Protein AF-A0A1V5VTC6-F1 (afdb_monomer_lite)

Radius of gyration: 18.85 Å; chains: 1; bounding box: 51×36×46 Å

Sequence (220 aa):
MGTCAISGGVAHLGDRDEVRQIFLAHAERHHVPRMLPKSHPIDAFVKVDRYLPGCPPTPRLFMALLEQDPNFKPAKTVCQDCGRRKLKELRPQHLLGFQQGEVDEEICLINQGYLCIGSSTRGGCGAPCTRAGHPCVGCRGPSDTFIEKESSAWFSSIEKVFAAMTDIPPEEVAAGLRSPQMALFLFQFSDYGLGAAGLGTAGLGTAYGEGQPRAKEKVL

pLDDT: mean 81.93, std 18.63, range [24.36, 98.12]

Structure (mmCIF, N/CA/C/O backbone):
data_AF-A0A1V5VTC6-F1
#
_entry.id   AF-A0A1V5VTC6-F1
#
loop_
_atom_site.group_PDB
_atom_site.id
_atom_site.type_symbol
_atom_site.label_atom_id
_atom_site.label_alt_id
_atom_site.label_comp_id
_atom_site.label_asym_id
_atom_site.label_entity_id
_atom_site.label_seq_id
_atom_site.pdbx_PDB_ins_code
_atom_site.Cartn_x
_atom_site.Cartn_y
_atom_site.Cartn_z
_atom_site.occupancy
_atom_site.B_iso_or_equiv
_atom_site.auth_seq_id
_atom_site.auth_comp_id
_atom_site.auth_asym_id
_atom_site.auth_atom_id
_atom_site.pdbx_PDB_model_num
ATOM 1 N N . MET A 1 1 ? 5.171 -4.365 -16.268 1.00 90.06 1 MET A N 1
ATOM 2 C CA . MET A 1 1 ? 4.211 -5.086 -15.401 1.00 90.06 1 MET A CA 1
ATOM 3 C C . MET A 1 1 ? 4.856 -5.314 -14.045 1.00 90.06 1 MET A C 1
ATOM 5 O O . MET A 1 1 ? 6.062 -5.524 -14.003 1.00 90.06 1 MET A O 1
ATOM 9 N N . GLY A 1 2 ? 4.079 -5.272 -12.968 1.00 91.56 2 GLY A N 1
ATOM 10 C CA . GLY A 1 2 ? 4.571 -5.418 -11.606 1.00 91.56 2 GLY A CA 1
ATOM 11 C C . GLY A 1 2 ? 5.141 -4.121 -11.048 1.00 91.56 2 GLY A C 1
ATOM 12 O O . GLY A 1 2 ? 5.521 -3.209 -11.787 1.00 91.56 2 GLY A O 1
ATOM 13 N N . THR A 1 3 ? 5.199 -4.054 -9.723 1.00 88.88 3 THR A N 1
ATOM 14 C CA . THR A 1 3 ? 5.645 -2.865 -8.994 1.00 88.88 3 THR A CA 1
ATOM 15 C C . THR A 1 3 ? 7.083 -2.477 -9.339 1.00 88.88 3 THR A C 1
ATOM 17 O O . THR A 1 3 ? 7.349 -1.296 -9.509 1.00 88.88 3 THR A O 1
ATOM 20 N N . CYS A 1 4 ? 7.981 -3.436 -9.597 1.00 89.50 4 CYS A N 1
ATOM 21 C CA . CYS A 1 4 ? 9.349 -3.130 -10.035 1.00 89.50 4 CYS A CA 1
ATOM 22 C C . CYS A 1 4 ? 9.399 -2.312 -11.333 1.00 89.50 4 CYS A C 1
ATOM 24 O O . CYS A 1 4 ? 10.135 -1.338 -11.418 1.00 89.50 4 CYS A O 1
ATOM 26 N N . ALA A 1 5 ? 8.583 -2.660 -12.332 1.00 89.31 5 ALA A N 1
ATOM 27 C CA . ALA A 1 5 ? 8.540 -1.901 -13.582 1.00 89.31 5 ALA A CA 1
ATOM 28 C C . ALA A 1 5 ? 7.910 -0.513 -13.396 1.00 89.31 5 ALA A C 1
ATOM 30 O O . ALA A 1 5 ? 8.235 0.416 -14.125 1.00 89.31 5 ALA A O 1
ATOM 31 N N . ILE A 1 6 ? 6.981 -0.385 -12.447 1.00 86.25 6 ILE A N 1
ATOM 32 C CA . ILE A 1 6 ? 6.230 0.849 -12.201 1.00 86.25 6 ILE A CA 1
ATOM 33 C C . ILE A 1 6 ? 7.031 1.813 -11.330 1.00 86.25 6 ILE A C 1
ATOM 35 O O . ILE A 1 6 ? 6.883 3.013 -11.470 1.00 86.25 6 ILE A O 1
ATOM 39 N N . SER A 1 7 ? 7.848 1.331 -10.405 1.00 79.19 7 SER A N 1
ATOM 40 C CA . SER A 1 7 ? 8.367 2.187 -9.338 1.00 79.19 7 SER A CA 1
ATOM 41 C C . SER A 1 7 ? 9.760 1.769 -8.854 1.00 79.19 7 SER A C 1
ATOM 43 O O . SER A 1 7 ? 10.142 2.058 -7.727 1.00 79.19 7 SER A O 1
ATOM 45 N N . GLY A 1 8 ? 10.479 0.963 -9.641 1.00 79.69 8 GLY A N 1
ATOM 46 C CA . GLY A 1 8 ? 11.759 0.348 -9.264 1.00 79.69 8 GLY A CA 1
ATOM 47 C C . GLY A 1 8 ? 11.631 -0.823 -8.273 1.00 79.69 8 GLY A C 1
ATOM 48 O O . GLY A 1 8 ? 12.439 -1.752 -8.296 1.00 79.69 8 GLY A O 1
ATOM 49 N N . GLY A 1 9 ? 10.562 -0.858 -7.470 1.00 81.31 9 GLY A N 1
ATOM 50 C CA . GLY A 1 9 ? 10.255 -1.941 -6.534 1.00 81.31 9 GLY A CA 1
ATOM 51 C C . GLY A 1 9 ? 11.315 -2.092 -5.442 1.00 81.31 9 GLY A C 1
ATOM 52 O O . GLY A 1 9 ? 11.992 -1.137 -5.079 1.00 81.31 9 GLY A O 1
ATOM 53 N N . VAL A 1 10 ? 11.504 -3.315 -4.942 1.00 81.38 10 VAL A N 1
ATOM 54 C CA . VAL A 1 10 ? 12.474 -3.593 -3.863 1.00 81.38 10 VAL A CA 1
ATOM 55 C C . VAL A 1 10 ? 13.909 -3.212 -4.254 1.00 81.38 10 VAL A C 1
ATOM 57 O O . VAL A 1 10 ? 14.669 -2.749 -3.407 1.00 81.38 10 VAL A O 1
ATOM 60 N N . ALA A 1 11 ? 14.276 -3.355 -5.533 1.00 79.38 11 ALA A N 1
ATOM 61 C CA . ALA A 1 11 ? 15.615 -3.024 -6.026 1.00 79.38 11 ALA A CA 1
ATOM 62 C C . ALA A 1 11 ? 15.946 -1.527 -5.902 1.00 79.38 11 ALA A C 1
ATOM 64 O O . ALA A 1 11 ? 17.109 -1.181 -5.714 1.00 79.38 11 ALA A O 1
ATOM 65 N N . HIS A 1 12 ? 14.932 -0.657 -5.911 1.00 77.31 12 HIS A N 1
ATOM 66 C CA . HIS A 1 12 ? 15.104 0.785 -5.747 1.00 77.31 12 HIS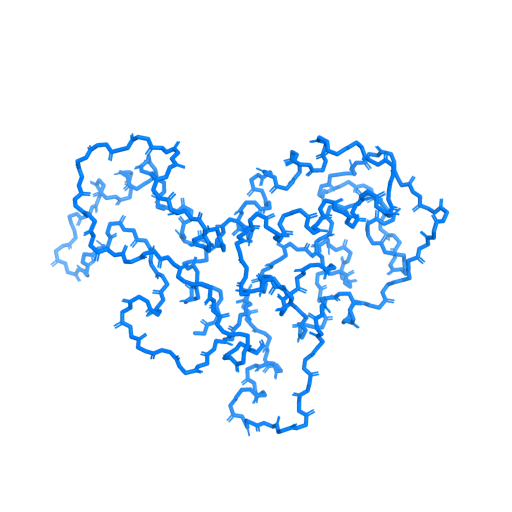 A CA 1
ATOM 67 C C . HIS A 1 12 ? 15.705 1.166 -4.383 1.00 77.31 12 HIS A C 1
ATOM 69 O O . HIS A 1 12 ? 16.348 2.202 -4.259 1.00 77.31 12 HIS A O 1
ATOM 75 N N . LEU A 1 13 ? 15.606 0.306 -3.357 1.00 70.38 13 LEU A N 1
ATOM 76 C CA . LEU A 1 13 ? 16.338 0.523 -2.101 1.00 70.38 13 LEU A CA 1
ATOM 77 C C . LEU A 1 13 ? 17.864 0.556 -2.285 1.00 70.38 13 LEU A C 1
ATOM 79 O O . LEU A 1 13 ? 18.559 1.158 -1.466 1.00 70.38 13 LEU A O 1
ATOM 83 N N . GLY A 1 14 ? 18.379 -0.075 -3.344 1.00 69.00 14 GLY A N 1
ATOM 84 C CA . GLY A 1 14 ? 19.791 -0.044 -3.718 1.00 69.00 14 GLY A CA 1
ATOM 85 C C . GLY A 1 14 ? 20.259 1.300 -4.281 1.00 69.00 14 GLY A C 1
ATOM 86 O O . GLY A 1 14 ? 21.464 1.519 -4.363 1.00 69.00 14 GLY A O 1
ATOM 87 N N . ASP A 1 15 ? 19.342 2.219 -4.603 1.00 71.12 15 ASP A N 1
ATOM 88 C CA . ASP A 1 15 ? 19.678 3.550 -5.125 1.00 71.12 15 ASP A CA 1
ATOM 89 C C . ASP A 1 15 ? 20.211 4.500 -4.040 1.00 71.12 15 ASP A C 1
ATOM 91 O O . ASP A 1 15 ? 20.657 5.609 -4.347 1.00 71.12 15 ASP A O 1
ATOM 95 N N . ARG A 1 16 ? 20.198 4.074 -2.767 1.00 72.12 16 ARG A N 1
ATOM 96 C CA . ARG A 1 16 ? 20.892 4.773 -1.680 1.00 72.12 16 ARG A CA 1
ATOM 97 C C . ARG A 1 16 ? 22.381 4.810 -1.993 1.00 72.12 16 ARG A C 1
ATOM 99 O O . ARG A 1 16 ? 23.002 3.760 -2.152 1.00 72.12 16 ARG A O 1
ATOM 106 N N . ASP A 1 17 ? 22.955 6.010 -2.031 1.00 70.38 17 ASP A N 1
ATOM 107 C CA . ASP A 1 17 ? 24.327 6.214 -2.501 1.00 70.38 17 ASP A CA 1
ATOM 108 C C . ASP A 1 17 ? 25.355 5.327 -1.781 1.00 70.38 17 ASP A C 1
ATOM 110 O O . ASP A 1 17 ? 26.234 4.767 -2.429 1.00 70.38 17 ASP A O 1
ATOM 114 N N . GLU A 1 18 ? 25.200 5.106 -0.476 1.00 67.06 18 GLU A N 1
ATOM 115 C CA . GLU A 1 18 ? 26.074 4.233 0.323 1.00 67.06 18 GLU A CA 1
ATOM 116 C C . GLU A 1 18 ? 26.030 2.758 -0.121 1.00 67.06 18 GLU A C 1
ATOM 118 O O . GLU A 1 18 ? 27.069 2.113 -0.263 1.00 67.06 18 GLU A O 1
ATOM 123 N N . VAL A 1 19 ? 24.835 2.222 -0.395 1.00 66.62 19 VAL A N 1
ATOM 124 C CA . VAL A 1 19 ? 24.639 0.835 -0.864 1.00 66.62 19 VAL A CA 1
ATOM 125 C C . VAL A 1 19 ? 25.132 0.689 -2.303 1.00 66.62 19 VAL A C 1
ATOM 127 O O . VAL A 1 19 ? 25.773 -0.301 -2.667 1.00 66.62 19 VAL A O 1
ATOM 130 N N . ARG A 1 20 ? 24.884 1.717 -3.115 1.00 69.44 20 ARG A N 1
ATOM 131 C CA . ARG A 1 20 ? 25.293 1.789 -4.515 1.00 69.44 20 ARG A CA 1
ATOM 132 C C . ARG A 1 20 ? 26.807 1.710 -4.682 1.00 69.44 20 ARG A C 1
ATOM 134 O O . ARG A 1 20 ? 27.274 0.987 -5.561 1.00 69.44 20 ARG A O 1
ATOM 141 N N . GLN A 1 21 ? 27.577 2.416 -3.850 1.00 68.69 21 GLN A N 1
ATOM 142 C CA . GLN A 1 21 ? 29.043 2.385 -3.925 1.00 68.69 21 GLN A CA 1
ATOM 143 C C . GLN A 1 21 ? 29.600 0.974 -3.696 1.00 68.69 21 GLN A C 1
ATOM 145 O O . GLN A 1 21 ? 30.498 0.553 -4.419 1.00 68.69 21 GLN A O 1
ATOM 150 N N . ILE A 1 22 ? 29.016 0.199 -2.776 1.00 68.81 22 ILE A N 1
ATOM 151 C CA . ILE A 1 22 ? 29.416 -1.196 -2.521 1.00 68.81 22 ILE A CA 1
ATOM 152 C C . ILE A 1 22 ? 29.174 -2.073 -3.759 1.00 68.81 22 ILE A C 1
ATOM 154 O O . ILE A 1 22 ? 30.019 -2.894 -4.130 1.00 68.81 22 ILE A O 1
ATOM 158 N N . PHE A 1 23 ? 28.027 -1.889 -4.417 1.00 64.81 23 PHE A N 1
ATOM 159 C CA . PHE A 1 23 ? 27.639 -2.690 -5.578 1.00 64.81 23 PHE A CA 1
ATOM 160 C C . PHE A 1 23 ? 28.448 -2.324 -6.836 1.00 64.81 23 PHE A C 1
ATOM 162 O O . PHE A 1 23 ? 28.819 -3.200 -7.618 1.00 64.81 23 PHE A O 1
ATOM 169 N N . LEU A 1 24 ? 28.772 -1.037 -7.010 1.00 69.88 24 LEU A N 1
ATOM 170 C CA . LEU A 1 24 ? 29.576 -0.539 -8.129 1.00 69.88 24 LEU A CA 1
ATOM 171 C C . LEU A 1 24 ? 31.086 -0.739 -7.941 1.00 69.88 24 LEU A C 1
ATOM 173 O O . LEU A 1 24 ? 31.795 -0.828 -8.941 1.00 69.88 24 LEU A O 1
ATOM 177 N N . ALA A 1 25 ? 31.579 -0.891 -6.707 1.00 67.94 25 ALA A N 1
ATOM 178 C CA . ALA A 1 25 ? 32.992 -1.172 -6.428 1.00 67.94 25 ALA A CA 1
ATOM 179 C C . ALA A 1 25 ? 33.505 -2.467 -7.094 1.00 67.94 25 ALA A C 1
ATOM 181 O O . ALA A 1 25 ? 34.704 -2.624 -7.292 1.00 67.94 25 ALA A O 1
ATOM 182 N N . HIS A 1 26 ? 32.600 -3.373 -7.482 1.00 64.31 26 HIS A N 1
ATOM 183 C CA . HIS A 1 26 ? 32.911 -4.638 -8.156 1.00 64.31 26 HIS A CA 1
ATOM 184 C C . HIS A 1 26 ? 32.392 -4.689 -9.608 1.00 64.31 26 HIS A C 1
ATOM 186 O O . HIS A 1 26 ? 32.181 -5.773 -10.161 1.00 64.31 26 HIS A O 1
ATOM 192 N N . ALA A 1 27 ? 32.138 -3.531 -10.232 1.00 62.59 27 ALA A N 1
ATOM 193 C CA . ALA A 1 27 ? 31.529 -3.434 -11.561 1.00 62.59 27 ALA A CA 1
ATOM 194 C C . ALA A 1 27 ? 32.490 -3.707 -12.738 1.00 62.59 27 ALA A C 1
ATOM 196 O O . ALA A 1 27 ? 32.064 -3.625 -13.892 1.00 62.59 27 ALA A O 1
ATOM 197 N N . GLU A 1 28 ? 33.752 -4.073 -12.488 1.00 64.44 28 GLU A N 1
ATOM 198 C CA . GLU A 1 28 ? 34.719 -4.467 -13.526 1.00 64.44 28 GLU A CA 1
ATOM 199 C C . GLU A 1 28 ? 34.434 -5.872 -14.082 1.00 64.44 28 GLU A C 1
ATOM 201 O O . GLU A 1 28 ? 35.218 -6.810 -13.970 1.00 64.44 28 GLU A O 1
ATOM 206 N N . ARG A 1 29 ? 33.255 -6.048 -14.678 1.00 65.19 29 ARG A N 1
ATOM 207 C CA . ARG A 1 29 ? 32.873 -7.274 -15.380 1.00 65.19 29 ARG A CA 1
ATOM 208 C C . ARG A 1 29 ? 32.827 -6.981 -16.876 1.00 65.19 29 ARG A C 1
ATOM 210 O O . ARG A 1 29 ? 31.903 -6.339 -17.361 1.00 65.19 29 ARG A O 1
ATOM 217 N N . HIS A 1 30 ? 33.816 -7.478 -17.618 1.00 68.94 30 HIS A N 1
ATOM 218 C CA . HIS A 1 30 ? 34.032 -7.152 -19.036 1.00 68.94 30 HIS A CA 1
ATOM 219 C C . HIS A 1 30 ? 32.955 -7.672 -20.016 1.00 68.94 30 HIS A C 1
ATOM 221 O O . HIS A 1 30 ? 32.980 -7.307 -21.190 1.00 68.94 30 HIS A O 1
ATOM 227 N N . HIS A 1 31 ? 31.991 -8.483 -19.560 1.00 82.81 31 HIS A N 1
ATOM 228 C CA . HIS A 1 31 ? 30.988 -9.138 -20.418 1.00 82.81 31 HIS A CA 1
ATOM 229 C C . HIS A 1 31 ? 29.539 -8.997 -19.932 1.00 82.81 31 HIS A C 1
ATOM 231 O O . HIS A 1 31 ? 28.678 -9.779 -20.328 1.00 82.81 31 HIS A O 1
ATOM 237 N N . VAL A 1 32 ? 29.248 -8.020 -19.072 1.00 79.62 32 VAL A N 1
ATOM 238 C CA . VAL A 1 32 ? 27.873 -7.731 -18.635 1.00 79.62 32 VAL A CA 1
ATOM 239 C C . VAL A 1 32 ? 27.518 -6.271 -18.907 1.00 79.62 32 VAL A C 1
ATOM 241 O O . VAL A 1 32 ? 28.411 -5.419 -18.916 1.00 79.62 32 VAL A O 1
ATOM 244 N N . PRO A 1 33 ? 26.230 -5.954 -19.127 1.00 78.50 33 PRO A N 1
ATOM 245 C CA . PRO A 1 33 ? 25.789 -4.572 -19.234 1.00 78.50 33 PRO A CA 1
ATOM 246 C C . PRO A 1 33 ? 26.200 -3.766 -18.001 1.00 78.50 33 PRO A C 1
ATOM 248 O O . PRO A 1 33 ? 26.116 -4.248 -16.868 1.00 78.50 33 PRO A O 1
ATOM 251 N N . ARG A 1 34 ? 26.610 -2.515 -18.222 1.00 75.94 34 ARG A N 1
ATOM 252 C CA . ARG A 1 34 ? 26.807 -1.570 -17.122 1.00 75.94 34 ARG A CA 1
ATOM 253 C C . ARG A 1 34 ? 25.460 -1.293 -16.466 1.00 75.94 34 ARG A C 1
ATOM 255 O O . ARG A 1 34 ? 24.468 -1.063 -17.155 1.00 75.94 34 ARG A O 1
ATOM 262 N N . MET A 1 35 ? 25.442 -1.293 -15.140 1.00 75.88 35 MET A N 1
ATOM 263 C CA . MET A 1 35 ? 24.259 -0.883 -14.394 1.00 75.88 35 MET A CA 1
ATOM 264 C C . MET A 1 35 ? 24.047 0.622 -14.528 1.00 75.88 35 MET A C 1
ATOM 266 O O . MET A 1 35 ? 25.007 1.395 -14.576 1.00 75.88 35 MET A O 1
ATOM 270 N N . LEU A 1 36 ? 22.779 1.027 -14.580 1.00 76.25 36 LEU A N 1
ATOM 271 C CA . LEU A 1 36 ? 22.420 2.435 -14.483 1.00 76.25 36 LEU A CA 1
ATOM 272 C C . LEU A 1 36 ? 22.774 2.973 -13.087 1.00 76.25 36 LEU A C 1
ATOM 274 O O . LEU A 1 36 ? 22.787 2.205 -12.124 1.00 76.25 36 LEU A O 1
ATOM 278 N N . PRO A 1 37 ? 23.036 4.287 -12.953 1.00 73.12 37 PRO A N 1
ATOM 279 C CA . PRO A 1 37 ? 23.344 4.883 -11.656 1.00 73.12 37 PRO A CA 1
ATOM 280 C C . PRO A 1 37 ? 22.203 4.765 -10.642 1.00 73.12 37 PRO A C 1
ATOM 282 O O . PRO A 1 37 ? 22.473 4.705 -9.448 1.00 73.12 37 PRO A O 1
ATOM 285 N N . LYS A 1 38 ? 20.951 4.765 -11.109 1.00 75.06 38 LYS A N 1
ATOM 286 C CA . LYS A 1 38 ? 19.745 4.593 -10.297 1.00 75.06 38 LYS A CA 1
ATOM 287 C C . LYS A 1 38 ? 18.732 3.735 -11.045 1.00 75.06 38 LYS A C 1
ATOM 289 O O . LYS A 1 38 ? 18.741 3.669 -12.278 1.00 75.06 38 LYS A O 1
ATOM 294 N N . SER A 1 39 ? 17.870 3.080 -10.288 1.00 79.31 39 SER A N 1
ATOM 295 C CA . SER A 1 39 ? 16.678 2.416 -10.784 1.00 79.31 39 SER A CA 1
ATOM 296 C C . SER A 1 39 ? 15.658 3.476 -11.186 1.00 79.31 39 SER A C 1
ATOM 298 O O . SER A 1 39 ? 15.449 4.464 -10.489 1.00 79.31 39 SER A O 1
ATOM 300 N N . HIS A 1 40 ? 15.003 3.264 -12.319 1.00 79.56 40 HIS A N 1
ATOM 301 C CA . HIS A 1 40 ? 14.003 4.184 -12.842 1.00 79.56 40 HIS A CA 1
ATOM 302 C C . HIS A 1 40 ? 12.760 3.399 -13.252 1.00 79.56 40 HIS A C 1
ATOM 304 O O . HIS A 1 40 ? 12.874 2.242 -13.678 1.00 79.56 40 HIS A O 1
ATOM 310 N N . PRO A 1 41 ? 11.570 4.002 -13.146 1.00 84.75 41 PRO A N 1
ATOM 311 C CA . PRO A 1 41 ? 10.368 3.369 -13.644 1.00 84.75 41 PRO A CA 1
ATOM 312 C C . PRO A 1 41 ? 10.409 3.285 -15.176 1.00 84.75 41 PRO A C 1
ATOM 314 O O . PRO A 1 41 ? 11.023 4.108 -15.856 1.00 84.75 41 PRO A O 1
ATOM 317 N N . ILE A 1 42 ? 9.761 2.269 -15.744 1.00 88.12 42 ILE A N 1
ATOM 318 C CA . ILE A 1 42 ? 9.859 1.974 -17.182 1.00 88.12 42 ILE A CA 1
ATOM 319 C C . ILE A 1 42 ? 9.288 3.095 -18.06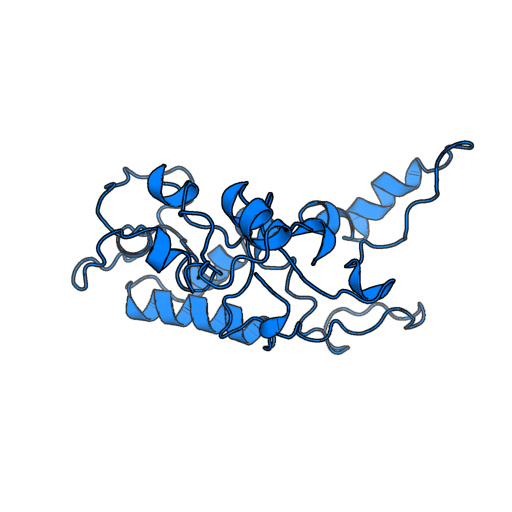2 1.00 88.12 42 ILE A C 1
ATOM 321 O O . ILE A 1 42 ? 9.736 3.293 -19.190 1.00 88.12 42 ILE A O 1
ATOM 325 N N . ASP A 1 43 ? 8.331 3.858 -17.531 1.00 86.81 43 ASP A N 1
ATOM 326 C CA . ASP A 1 43 ? 7.718 4.992 -18.220 1.00 86.81 43 ASP A CA 1
ATOM 327 C C . ASP A 1 43 ? 8.629 6.218 -18.348 1.00 86.81 43 ASP A C 1
ATOM 329 O O . ASP A 1 43 ? 8.302 7.130 -19.104 1.00 86.81 43 ASP A O 1
ATOM 333 N N . ALA A 1 44 ? 9.803 6.208 -17.707 1.00 85.25 44 ALA A N 1
ATOM 334 C CA . ALA A 1 44 ? 10.866 7.175 -17.972 1.00 85.25 44 ALA A CA 1
ATOM 335 C C . ALA A 1 44 ? 11.570 6.944 -19.324 1.00 85.25 44 ALA A C 1
ATOM 337 O O . ALA A 1 44 ? 12.193 7.863 -19.851 1.00 85.25 44 ALA A O 1
ATOM 338 N N . PHE A 1 45 ? 11.487 5.733 -19.892 1.00 87.81 45 PHE A N 1
ATOM 339 C CA . PHE A 1 45 ? 12.215 5.364 -21.117 1.00 87.81 45 PHE A CA 1
ATOM 340 C C . PHE A 1 45 ? 11.306 5.035 -22.295 1.00 87.81 45 PHE A C 1
ATOM 342 O O . PHE A 1 45 ? 11.701 5.213 -23.446 1.00 87.81 45 PHE A O 1
ATOM 349 N N . VAL A 1 46 ? 10.105 4.522 -22.030 1.00 90.31 46 VAL A N 1
ATOM 350 C CA . VAL A 1 46 ? 9.155 4.128 -23.073 1.00 90.31 46 VAL A CA 1
ATOM 351 C C . VAL A 1 46 ? 7.748 4.578 -22.718 1.00 90.31 46 VAL A C 1
ATOM 353 O O . VAL A 1 46 ? 7.360 4.626 -21.554 1.00 90.31 46 VAL A O 1
ATOM 356 N N . LYS A 1 47 ? 6.936 4.867 -23.735 1.00 90.75 47 LYS A N 1
ATOM 357 C CA . LYS A 1 47 ? 5.515 5.139 -23.524 1.00 90.75 47 LYS A CA 1
ATOM 358 C C . LYS A 1 47 ? 4.827 3.877 -22.998 1.00 90.75 47 LYS A C 1
ATOM 360 O O . LYS A 1 47 ? 4.918 2.821 -23.617 1.00 90.75 47 LYS A O 1
ATOM 365 N N . VAL A 1 48 ? 4.099 4.009 -21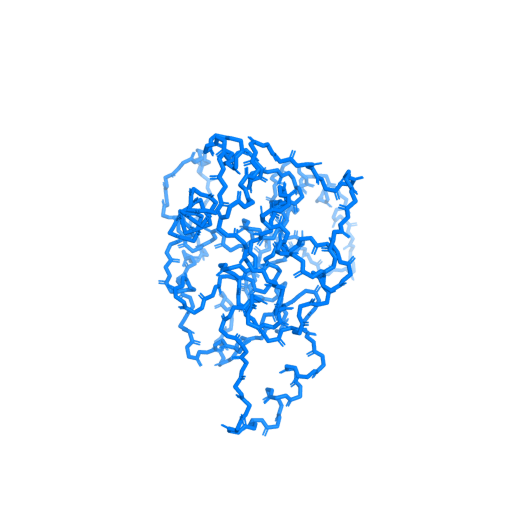.889 1.00 89.56 48 VAL A N 1
ATOM 366 C CA . VAL A 1 48 ? 3.311 2.917 -21.304 1.00 89.56 48 VAL A CA 1
ATOM 367 C C . VAL A 1 48 ? 1.816 3.140 -21.523 1.00 89.56 48 VAL A C 1
ATOM 369 O O . VAL A 1 48 ? 1.260 4.203 -21.209 1.00 89.56 48 VAL A O 1
ATOM 372 N N . ASP A 1 49 ? 1.157 2.105 -22.041 1.00 89.94 49 ASP A N 1
ATOM 373 C CA . ASP A 1 49 ? -0.284 2.106 -22.297 1.00 89.94 49 ASP A CA 1
ATOM 374 C C . ASP A 1 49 ? -1.094 1.654 -21.079 1.00 89.94 49 ASP A C 1
ATOM 376 O O . ASP A 1 49 ? -2.163 2.209 -20.805 1.00 89.94 49 ASP A O 1
ATOM 380 N N . ARG A 1 50 ? -0.585 0.662 -20.335 1.00 89.94 50 ARG A N 1
ATOM 381 C CA . ARG A 1 50 ? -1.219 0.102 -19.135 1.00 89.94 50 ARG A CA 1
ATOM 382 C C . ARG A 1 50 ? -0.200 -0.280 -18.065 1.00 89.94 50 ARG A C 1
ATOM 384 O O . ARG A 1 50 ? 0.865 -0.822 -18.358 1.00 89.94 50 ARG A O 1
ATOM 391 N N . TYR A 1 51 ? -0.577 -0.068 -16.811 1.00 90.25 51 TYR A N 1
ATOM 392 C CA . TYR A 1 51 ? 0.163 -0.470 -15.624 1.00 90.25 51 TYR A CA 1
ATOM 393 C C . TYR A 1 51 ? -0.607 -1.556 -14.879 1.00 90.25 51 TYR A C 1
ATOM 395 O O . TYR A 1 51 ? -1.795 -1.417 -14.605 1.00 90.25 51 TYR A O 1
ATOM 403 N N . LEU A 1 52 ? 0.101 -2.618 -14.504 1.00 92.44 52 LEU A N 1
ATOM 404 C CA . LEU A 1 52 ? -0.430 -3.693 -13.674 1.00 92.44 52 LEU A CA 1
ATOM 405 C C . LEU A 1 52 ? 0.417 -3.801 -12.398 1.00 92.44 52 LEU A C 1
ATOM 407 O O . LEU A 1 52 ? 1.474 -4.437 -12.441 1.00 92.44 52 LEU A O 1
ATOM 411 N N . PRO A 1 53 ? 0.023 -3.130 -11.302 1.00 90.81 53 PRO A N 1
ATOM 412 C CA . PRO A 1 53 ? 0.772 -3.121 -10.051 1.00 90.81 53 PRO A CA 1
ATOM 413 C C . PRO A 1 53 ? 0.672 -4.440 -9.280 1.00 90.81 53 PRO A C 1
ATOM 415 O O . PRO A 1 53 ? -0.208 -5.266 -9.513 1.00 90.81 53 PRO A O 1
ATOM 418 N N . GLY A 1 54 ? 1.576 -4.633 -8.322 1.00 90.44 54 GLY A N 1
ATOM 419 C CA . GLY A 1 54 ? 1.663 -5.831 -7.488 1.00 90.44 54 GLY A CA 1
ATOM 420 C C . GLY A 1 54 ? 3.072 -6.412 -7.471 1.00 90.44 54 GLY A C 1
ATOM 421 O O . GLY A 1 54 ? 3.826 -6.288 -8.437 1.00 90.44 54 GLY A O 1
ATOM 422 N N . CYS A 1 55 ? 3.418 -7.066 -6.365 1.00 91.75 55 CYS A N 1
ATOM 423 C CA . CYS A 1 55 ? 4.750 -7.611 -6.120 1.00 91.75 55 CYS A CA 1
ATOM 424 C C . CYS A 1 55 ? 4.679 -9.097 -5.702 1.00 91.75 55 CYS A C 1
ATOM 426 O O . CYS A 1 55 ? 4.943 -9.400 -4.538 1.00 91.75 55 CYS A O 1
ATOM 428 N N . PRO A 1 56 ? 4.303 -10.022 -6.613 1.00 93.69 56 PRO A N 1
ATOM 429 C CA . PRO A 1 56 ? 3.882 -9.796 -8.003 1.00 93.69 56 PRO A CA 1
ATOM 430 C C . PRO A 1 56 ? 2.366 -9.518 -8.144 1.00 93.69 56 PRO A C 1
ATOM 432 O O . PRO A 1 56 ? 1.607 -9.697 -7.186 1.00 93.69 56 PRO A O 1
ATOM 435 N N . PRO A 1 57 ? 1.885 -9.060 -9.317 1.00 93.00 57 PRO A N 1
ATOM 436 C CA . PRO A 1 57 ? 0.455 -9.050 -9.626 1.00 93.00 57 PRO A CA 1
ATOM 437 C C . PRO A 1 57 ? -0.117 -10.473 -9.586 1.00 93.00 57 PRO A C 1
ATOM 439 O O . PRO A 1 57 ? 0.582 -11.431 -9.912 1.00 93.00 57 PRO A O 1
ATOM 442 N N . THR A 1 58 ? -1.385 -10.634 -9.202 1.00 93.50 58 THR A N 1
ATOM 443 C CA . THR A 1 58 ? -1.994 -11.972 -9.151 1.00 93.50 58 THR A CA 1
ATOM 444 C C . THR A 1 58 ? -2.307 -12.490 -10.560 1.00 93.50 58 THR A C 1
ATOM 446 O O . THR A 1 58 ? -2.596 -11.683 -11.450 1.00 93.50 58 THR A O 1
ATOM 449 N N . PRO A 1 59 ? -2.341 -13.821 -10.776 1.00 93.19 59 PRO A N 1
ATOM 450 C CA . PRO A 1 59 ? -2.699 -14.395 -12.073 1.00 93.19 59 PRO A CA 1
ATOM 451 C C . PRO A 1 59 ? -4.045 -13.890 -12.604 1.00 93.19 59 PRO A C 1
ATOM 453 O O . PRO A 1 59 ? -4.162 -13.579 -13.780 1.00 93.19 59 PRO A O 1
ATOM 456 N N . ARG A 1 60 ? -5.042 -13.711 -11.727 1.00 91.81 60 ARG A N 1
ATOM 457 C CA . ARG A 1 60 ? -6.362 -13.182 -12.104 1.00 91.81 60 ARG A CA 1
ATOM 458 C C . ARG A 1 60 ? -6.284 -11.776 -12.703 1.00 91.81 60 ARG A C 1
ATOM 460 O O . ARG A 1 60 ? -6.933 -11.509 -13.705 1.00 91.81 60 ARG A O 1
ATOM 467 N N . LEU A 1 61 ? -5.498 -10.886 -12.097 1.00 92.50 61 LEU A N 1
ATOM 468 C CA . LEU A 1 61 ? -5.311 -9.528 -12.612 1.00 92.50 61 LEU A CA 1
ATOM 469 C C . LEU A 1 61 ? -4.520 -9.520 -13.922 1.00 92.50 61 LEU A C 1
ATOM 471 O O . LEU A 1 61 ? -4.784 -8.708 -14.802 1.00 92.50 61 LEU A O 1
ATOM 475 N N . PHE A 1 62 ? -3.553 -10.428 -14.049 1.00 91.94 62 PHE A N 1
ATOM 476 C CA . PHE A 1 62 ? -2.802 -10.605 -15.284 1.00 91.94 62 PHE A CA 1
ATOM 477 C C . PHE A 1 62 ? -3.697 -11.086 -16.432 1.00 91.94 62 PHE A C 1
ATOM 479 O O . PHE A 1 62 ? -3.680 -10.476 -17.498 1.00 91.94 62 PHE A O 1
ATOM 486 N N . MET A 1 63 ? -4.533 -12.101 -16.198 1.00 92.62 63 MET A N 1
ATOM 487 C CA . MET A 1 63 ? -5.490 -12.592 -17.196 1.00 92.62 63 MET A CA 1
ATOM 488 C C . MET A 1 63 ? -6.514 -11.523 -17.574 1.00 92.62 63 MET A C 1
ATOM 490 O O . MET A 1 63 ? -6.729 -11.298 -18.757 1.00 92.62 63 MET A O 1
ATOM 494 N N . ALA A 1 64 ? -7.049 -10.778 -16.601 1.00 90.69 64 ALA A N 1
ATOM 495 C CA . ALA A 1 64 ? -7.961 -9.671 -16.882 1.00 90.69 64 ALA A CA 1
ATOM 496 C C . ALA A 1 64 ? -7.338 -8.597 -17.792 1.00 90.69 64 ALA A C 1
ATOM 498 O O . ALA A 1 64 ? -8.020 -8.044 -18.653 1.00 90.69 64 ALA A O 1
ATOM 499 N N . LEU A 1 65 ? -6.038 -8.315 -17.631 1.00 89.62 65 LEU A N 1
ATOM 500 C CA . LEU A 1 65 ? -5.321 -7.404 -18.522 1.00 89.62 65 LEU A CA 1
ATOM 501 C C . LEU A 1 65 ? -5.152 -7.988 -19.933 1.00 89.62 65 LEU A C 1
ATOM 503 O O . LEU A 1 65 ? -5.317 -7.255 -20.905 1.00 89.62 65 LEU A O 1
ATOM 507 N N . LEU A 1 66 ? -4.794 -9.272 -20.045 1.00 90.69 66 LEU A N 1
ATOM 508 C CA . LEU A 1 66 ? -4.565 -9.938 -21.333 1.00 90.69 66 LEU A CA 1
ATOM 509 C C . LEU A 1 66 ? -5.851 -10.099 -22.146 1.00 90.69 66 LEU A C 1
ATOM 511 O O . LEU A 1 66 ? -5.862 -9.821 -23.341 1.00 90.69 66 LEU A O 1
ATOM 515 N N . GLU A 1 67 ? -6.919 -10.542 -21.491 1.00 91.62 67 GLU A N 1
ATOM 516 C CA . GLU A 1 67 ? -8.220 -10.800 -22.110 1.00 91.62 67 GLU A CA 1
ATOM 517 C C . GLU A 1 67 ? -9.011 -9.508 -22.347 1.00 91.62 67 GLU A C 1
ATOM 519 O O . GLU A 1 67 ? -9.978 -9.515 -23.104 1.00 91.62 67 GLU A O 1
ATOM 524 N N . GLN A 1 68 ? -8.594 -8.399 -21.721 1.00 85.25 68 GLN A N 1
ATOM 525 C CA . GLN A 1 68 ? -9.291 -7.110 -21.747 1.00 85.25 68 GLN A CA 1
ATOM 526 C C . GLN A 1 68 ? -10.775 -7.249 -21.375 1.00 85.25 68 GLN A C 1
ATOM 528 O O . GLN A 1 68 ? -11.629 -6.588 -21.967 1.00 85.25 68 GLN A O 1
ATOM 533 N N . ASP A 1 69 ? -11.082 -8.116 -20.403 1.00 82.50 69 ASP A N 1
ATOM 534 C CA . ASP A 1 69 ? -12.457 -8.416 -20.002 1.00 82.50 69 ASP A CA 1
ATOM 535 C C . ASP A 1 69 ? -13.166 -7.132 -19.525 1.00 82.50 69 ASP A C 1
ATOM 537 O O . ASP A 1 69 ? -12.830 -6.603 -18.458 1.00 82.50 69 ASP A O 1
ATOM 541 N N . PRO A 1 70 ? -14.174 -6.624 -20.263 1.00 82.25 70 PRO A N 1
ATOM 542 C CA . PRO A 1 70 ? -14.871 -5.391 -19.905 1.00 82.25 70 PRO A CA 1
ATOM 543 C C . PRO A 1 70 ? -15.701 -5.532 -18.620 1.00 82.25 70 PRO A C 1
ATOM 545 O O . PRO A 1 70 ? -16.115 -4.528 -18.033 1.00 82.25 70 PRO A O 1
ATOM 548 N N . ASN A 1 71 ? -15.956 -6.763 -18.169 1.00 85.81 71 ASN A N 1
ATOM 549 C CA . ASN A 1 71 ? -16.705 -7.043 -16.949 1.00 85.81 71 ASN A CA 1
ATOM 550 C C . ASN A 1 71 ? -15.805 -7.133 -15.715 1.00 85.81 71 ASN A C 1
ATOM 552 O O . ASN A 1 71 ? -16.310 -7.075 -14.587 1.00 85.81 71 ASN A O 1
ATOM 556 N N . PHE A 1 72 ? -14.486 -7.241 -15.895 1.00 87.12 72 PHE A N 1
ATOM 557 C CA . PHE A 1 72 ? -13.563 -7.318 -14.780 1.00 87.12 72 PHE A CA 1
ATOM 558 C C . PHE A 1 72 ? -13.456 -5.964 -14.074 1.00 87.12 72 PHE A C 1
ATOM 560 O O . PHE A 1 72 ? -12.885 -4.998 -14.578 1.00 87.12 72 PHE A O 1
ATOM 567 N N . LYS A 1 73 ? -13.994 -5.902 -12.854 1.00 88.38 73 LYS A N 1
ATOM 568 C CA . LYS A 1 73 ? -13.910 -4.729 -11.980 1.00 88.38 73 LYS A CA 1
ATOM 569 C C . LYS A 1 73 ? -13.091 -5.093 -10.746 1.00 88.38 73 LYS A C 1
ATOM 571 O O . LYS A 1 73 ? -13.624 -5.770 -9.862 1.00 88.38 73 LYS A O 1
ATOM 576 N N . PRO A 1 74 ? -11.809 -4.693 -10.666 1.00 89.88 74 PRO A N 1
ATOM 577 C CA . PRO A 1 74 ? -11.027 -4.943 -9.469 1.00 89.88 74 PRO A CA 1
ATOM 578 C C . PRO A 1 74 ? -11.613 -4.162 -8.290 1.00 89.88 74 PRO A C 1
ATOM 580 O O . PRO A 1 74 ? -12.204 -3.090 -8.445 1.00 89.88 74 PRO A O 1
ATOM 583 N N . ALA A 1 75 ? -11.431 -4.701 -7.088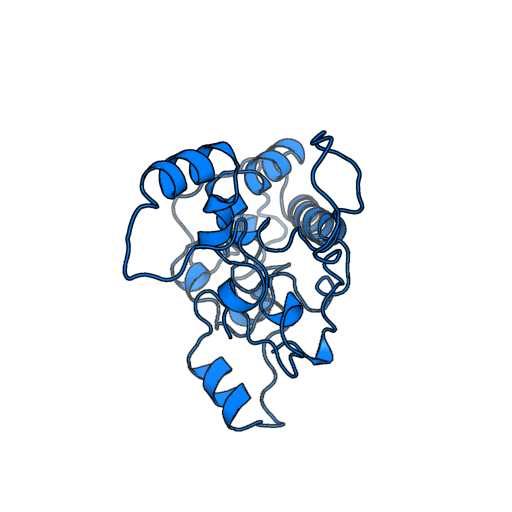 1.00 93.75 75 ALA A N 1
ATOM 584 C CA . ALA A 1 75 ? -11.736 -3.981 -5.864 1.00 93.75 75 ALA A CA 1
ATOM 585 C C . ALA A 1 75 ? -10.970 -2.651 -5.814 1.00 93.75 75 ALA A C 1
ATOM 587 O O . ALA A 1 75 ? -9.771 -2.597 -6.093 1.00 93.75 75 ALA A O 1
ATOM 588 N N . LYS A 1 76 ? -11.644 -1.577 -5.391 1.00 93.31 76 LYS A N 1
ATOM 589 C CA . LYS A 1 76 ? -11.033 -0.237 -5.319 1.00 93.31 76 LYS A CA 1
ATOM 590 C C . LYS A 1 76 ? -9.928 -0.170 -4.267 1.00 93.31 76 LYS A C 1
ATOM 592 O O . LYS A 1 76 ? -8.922 0.512 -4.443 1.00 93.31 76 LYS A O 1
ATOM 597 N N . THR A 1 77 ? -10.117 -0.886 -3.162 1.00 96.31 77 THR A N 1
ATOM 598 C CA . THR A 1 77 ? -9.140 -0.990 -2.076 1.00 96.31 77 THR A CA 1
ATOM 599 C C . THR A 1 77 ? -9.014 -2.424 -1.597 1.00 96.31 77 THR A C 1
ATOM 601 O O . THR A 1 77 ? -9.946 -3.219 -1.738 1.00 96.31 77 THR A O 1
ATOM 604 N N . VAL A 1 78 ? -7.887 -2.759 -0.970 1.00 97.38 78 VAL A N 1
ATOM 605 C CA . VAL A 1 78 ? -7.682 -4.094 -0.383 1.00 97.38 78 VAL A CA 1
ATOM 606 C C . VAL A 1 78 ? -8.745 -4.405 0.673 1.00 97.38 78 VAL A C 1
ATOM 608 O O . VAL A 1 78 ? -9.115 -5.559 0.840 1.00 97.38 78 VAL A O 1
ATOM 611 N N . CYS A 1 79 ? -9.314 -3.401 1.350 1.00 97.06 79 CYS A N 1
ATOM 612 C CA . CYS A 1 79 ? -10.421 -3.626 2.282 1.00 97.06 79 CYS A CA 1
ATOM 613 C C . CYS A 1 79 ? -11.661 -4.274 1.639 1.00 97.06 79 CYS A C 1
ATOM 615 O O . CYS A 1 79 ? -12.339 -5.034 2.326 1.00 97.06 79 CYS A O 1
ATOM 617 N N . GLN A 1 80 ? -11.961 -3.983 0.367 1.00 96.75 80 GLN A N 1
ATOM 618 C CA . GLN A 1 80 ? -13.088 -4.607 -0.342 1.00 96.75 80 GLN A CA 1
ATOM 619 C C . GLN A 1 80 ? -12.814 -6.084 -0.657 1.00 96.75 80 GLN A C 1
ATOM 621 O O . GLN A 1 80 ? -13.728 -6.894 -0.576 1.00 96.75 80 GLN A O 1
ATOM 626 N N . ASP A 1 81 ? -11.558 -6.441 -0.939 1.00 96.62 81 ASP A N 1
ATOM 627 C CA . ASP A 1 81 ? -11.138 -7.842 -1.086 1.00 96.62 81 ASP A CA 1
ATOM 628 C C . ASP A 1 81 ? -11.065 -8.582 0.263 1.00 96.62 81 ASP A C 1
ATOM 630 O O . ASP A 1 81 ? -11.313 -9.785 0.341 1.00 96.62 81 ASP A O 1
ATOM 634 N N . CYS A 1 82 ? -10.650 -7.872 1.314 1.00 97.31 82 CYS A N 1
ATOM 635 C CA . CYS A 1 82 ? -10.354 -8.406 2.641 1.00 97.31 82 CYS A CA 1
ATOM 636 C C . CYS A 1 82 ? -11.617 -8.875 3.366 1.00 97.31 82 CYS A C 1
ATOM 638 O O . CYS A 1 82 ? -11.635 -9.977 3.903 1.00 97.31 82 CYS A O 1
ATOM 640 N N . GLY A 1 83 ? -12.662 -8.045 3.399 1.00 96.62 83 GLY A N 1
ATOM 641 C CA . GLY A 1 83 ? -13.947 -8.394 4.014 1.00 96.62 83 GLY A CA 1
ATOM 642 C C . GLY A 1 83 ? -13.973 -8.464 5.549 1.00 96.62 83 GLY A C 1
ATOM 643 O O . GLY A 1 83 ? -15.065 -8.524 6.104 1.00 96.62 83 GLY A O 1
ATOM 644 N N . ARG A 1 84 ? -12.825 -8.388 6.244 1.00 97.44 84 ARG A N 1
ATOM 645 C CA . ARG A 1 84 ? -12.763 -8.380 7.719 1.00 97.44 84 ARG A CA 1
ATOM 646 C C . ARG A 1 84 ? -13.652 -7.288 8.328 1.00 97.44 84 ARG A C 1
ATOM 648 O O . ARG A 1 84 ? -13.664 -6.136 7.866 1.00 97.44 84 ARG A O 1
ATOM 655 N N . ARG A 1 85 ? -14.362 -7.634 9.401 1.00 97.81 85 ARG A N 1
ATOM 656 C CA . ARG A 1 85 ? -15.319 -6.772 10.101 1.00 97.81 85 ARG A CA 1
ATOM 657 C C . ARG A 1 85 ? -14.596 -5.653 10.846 1.00 97.81 85 ARG A C 1
ATOM 659 O O . ARG A 1 85 ? -13.670 -5.892 11.616 1.00 97.81 85 ARG A O 1
ATOM 666 N N . LYS A 1 86 ? -15.045 -4.414 10.637 1.00 97.50 86 LYS A N 1
ATOM 667 C CA . LYS A 1 86 ? -14.555 -3.240 11.372 1.00 97.50 86 LYS A CA 1
ATOM 668 C C . LYS A 1 86 ? -15.457 -2.990 12.575 1.00 97.50 86 LYS A C 1
ATOM 670 O O . LYS A 1 86 ? -16.671 -2.892 12.404 1.00 97.50 86 LYS A O 1
ATOM 675 N N . LEU A 1 87 ? -14.875 -2.879 13.762 1.00 96.75 87 LEU A N 1
ATOM 676 C CA . LEU A 1 87 ? -15.598 -2.621 15.007 1.00 96.75 87 LEU A CA 1
ATOM 677 C C . LEU A 1 87 ? -15.308 -1.194 15.470 1.00 96.75 87 LEU A C 1
ATOM 679 O O . LEU A 1 87 ? -14.152 -0.794 15.523 1.00 96.75 87 LEU A O 1
ATOM 683 N N . LYS A 1 88 ? -16.347 -0.412 15.781 1.00 93.94 88 LYS A N 1
ATOM 684 C CA . LYS A 1 88 ? -16.170 0.980 16.232 1.00 93.94 88 LYS A CA 1
ATOM 685 C C . LYS A 1 88 ? -15.628 1.070 17.659 1.00 93.94 88 LYS A C 1
ATOM 687 O O . LYS A 1 88 ? -14.824 1.951 17.930 1.00 93.94 88 LYS A O 1
ATOM 692 N N . GLU A 1 89 ? -16.045 0.138 18.513 1.00 95.00 89 GLU A N 1
ATOM 693 C CA . GLU A 1 89 ? -15.681 0.108 19.936 1.00 95.00 89 GLU A CA 1
ATOM 694 C C . GLU A 1 89 ? -14.281 -0.465 20.184 1.00 95.00 89 GLU A C 1
ATOM 696 O O . GLU A 1 89 ? -13.662 -0.179 21.203 1.00 95.00 89 GLU A O 1
ATOM 701 N N . LEU A 1 90 ? -13.758 -1.272 19.253 1.00 96.38 90 LEU A N 1
ATOM 702 C CA . LEU A 1 90 ? -12.429 -1.860 19.389 1.00 96.38 90 LEU A CA 1
ATOM 703 C C . LEU A 1 90 ? -11.376 -0.892 18.839 1.00 96.38 90 LEU A C 1
ATOM 705 O O . LEU A 1 90 ? -11.099 -0.865 17.635 1.00 96.38 90 LEU A O 1
ATOM 709 N N . ARG A 1 91 ? -10.826 -0.082 19.744 1.00 97.81 91 ARG A N 1
ATOM 710 C CA . ARG A 1 91 ? -9.879 0.995 19.451 1.00 97.81 91 ARG A CA 1
ATOM 711 C C . ARG A 1 91 ? -8.573 0.749 20.219 1.00 97.81 91 ARG A C 1
ATOM 713 O O . ARG A 1 91 ? -8.514 1.008 21.417 1.00 97.81 91 ARG A O 1
ATOM 720 N N . PRO A 1 92 ? -7.537 0.196 19.573 1.00 96.94 92 PRO A N 1
ATOM 721 C CA . PRO A 1 92 ? -6.261 -0.072 20.229 1.00 96.94 92 PRO A CA 1
ATOM 722 C C . PRO A 1 92 ? -5.546 1.241 20.567 1.00 96.94 92 PRO A C 1
ATOM 724 O O . PRO A 1 92 ? -5.717 2.231 19.857 1.00 96.94 92 PRO A O 1
ATOM 727 N N . GLN A 1 93 ? -4.736 1.225 21.628 1.00 97.50 93 GLN A N 1
ATOM 728 C CA . GLN A 1 93 ? -3.939 2.376 22.082 1.00 97.50 93 GLN A CA 1
ATOM 729 C C . GLN A 1 93 ? -2.487 2.333 21.589 1.00 97.50 93 GLN A C 1
ATOM 731 O O . GLN A 1 93 ? -1.825 3.362 21.575 1.00 97.50 93 GLN A O 1
ATOM 736 N N . HIS A 1 94 ? -2.006 1.164 21.151 1.00 95.94 94 HIS A N 1
ATOM 737 C CA . HIS A 1 94 ? -0.651 0.969 20.628 1.00 95.94 94 HIS A CA 1
ATOM 738 C C . HIS A 1 94 ? -0.633 0.001 19.444 1.00 95.94 94 HIS A C 1
ATOM 740 O O . HIS A 1 94 ? -1.544 -0.817 19.271 1.00 95.94 94 HIS A O 1
ATOM 746 N N . LEU A 1 95 ? 0.430 0.078 18.646 1.00 95.19 95 LEU A N 1
ATOM 747 C CA . LEU A 1 95 ? 0.752 -0.891 17.615 1.00 95.19 95 LEU A CA 1
ATOM 748 C C . LEU A 1 95 ? 1.358 -2.155 18.240 1.00 95.19 95 LEU A C 1
ATOM 750 O O . LEU A 1 95 ? 2.336 -2.090 18.979 1.00 95.19 95 LEU A O 1
ATOM 754 N N . LEU A 1 96 ? 0.844 -3.329 17.867 1.00 89.12 96 LEU A N 1
ATOM 755 C CA . LEU A 1 96 ? 1.355 -4.628 18.336 1.00 89.12 96 LEU A CA 1
ATOM 756 C C . LEU A 1 96 ? 2.675 -5.050 17.656 1.00 89.12 96 LEU A C 1
ATOM 758 O O . LEU A 1 96 ? 3.246 -6.084 17.976 1.00 89.12 96 LEU A O 1
ATOM 762 N N . GLY A 1 97 ? 3.193 -4.278 16.697 1.00 78.88 97 GLY A N 1
ATOM 763 C CA . GLY A 1 97 ? 4.342 -4.691 15.883 1.00 78.88 97 GLY A CA 1
ATOM 764 C C . GLY A 1 97 ? 4.013 -5.830 14.901 1.00 78.88 97 GLY A C 1
ATOM 765 O O . GLY A 1 97 ? 2.878 -6.280 14.780 1.00 78.88 97 GLY A O 1
ATOM 766 N N . PHE A 1 98 ? 5.003 -6.270 14.115 1.00 70.62 98 PHE A N 1
ATOM 767 C CA . PHE A 1 98 ? 4.764 -7.161 12.962 1.00 70.62 98 PHE A CA 1
ATOM 768 C C . PHE A 1 98 ? 4.663 -8.661 13.307 1.00 70.62 98 PHE A C 1
ATOM 770 O O . PHE A 1 98 ? 4.060 -9.415 12.549 1.00 70.62 98 PHE A O 1
ATOM 777 N N . GLN A 1 99 ? 5.271 -9.105 14.412 1.00 71.75 99 GLN A N 1
ATOM 778 C CA . GLN A 1 99 ? 5.401 -10.529 14.777 1.00 71.75 99 GLN A CA 1
ATOM 779 C C . GLN A 1 99 ? 4.810 -10.860 16.155 1.00 71.75 99 GLN A C 1
ATOM 781 O O . GLN A 1 99 ? 5.161 -11.880 16.740 1.00 71.75 99 GLN A O 1
ATOM 786 N N . GLN A 1 100 ? 3.976 -9.982 16.708 1.00 75.62 100 GLN A N 1
ATOM 787 C CA . GLN A 1 100 ? 3.442 -10.144 18.060 1.00 75.62 100 GLN A CA 1
ATOM 788 C C . GLN A 1 100 ? 1.912 -10.141 18.028 1.00 75.62 100 GLN A C 1
ATOM 790 O O . GLN A 1 100 ? 1.294 -9.624 17.094 1.00 75.62 100 GLN A O 1
ATOM 795 N N . GLY A 1 101 ? 1.314 -10.711 19.070 1.00 77.25 101 GLY A N 1
ATOM 796 C CA . GLY A 1 101 ? -0.134 -10.808 19.232 1.00 77.25 101 GLY A CA 1
ATOM 797 C C . GLY A 1 101 ? -0.761 -12.015 18.533 1.00 77.25 101 GLY A C 1
ATOM 798 O O . GLY A 1 101 ? -0.146 -12.671 17.693 1.00 77.25 101 GLY A O 1
ATOM 799 N N . GLU A 1 102 ? -2.004 -12.294 18.914 1.00 88.00 102 GLU A N 1
ATOM 800 C CA . GLU A 1 102 ? -2.856 -13.308 18.299 1.00 88.00 102 GLU A CA 1
ATOM 801 C C . GLU A 1 102 ? -3.882 -12.614 17.405 1.00 88.00 102 GLU A C 1
ATOM 803 O O . GLU A 1 102 ? -4.575 -11.690 17.835 1.00 88.00 102 GLU A O 1
ATOM 808 N N . VAL A 1 103 ? -3.961 -13.046 16.147 1.00 93.06 103 VAL A N 1
ATOM 809 C CA . VAL A 1 103 ? -4.851 -12.439 15.158 1.00 93.06 103 VAL A CA 1
ATOM 810 C C . VAL A 1 103 ? -6.210 -13.125 15.195 1.00 93.06 103 VAL A C 1
ATOM 812 O O . VAL A 1 103 ? -6.326 -14.298 14.853 1.00 93.06 103 VAL A O 1
ATOM 815 N N . ASP A 1 104 ? -7.257 -12.362 15.490 1.00 95.00 104 ASP A N 1
ATOM 816 C CA . ASP A 1 104 ? -8.632 -12.755 15.189 1.00 95.00 104 ASP A CA 1
ATOM 817 C C . ASP A 1 104 ? -8.852 -12.636 13.671 1.00 95.00 104 ASP A C 1
ATOM 819 O O . ASP A 1 104 ? -8.638 -11.567 13.088 1.00 95.00 104 ASP A O 1
ATOM 823 N N . GLU A 1 105 ? -9.233 -13.726 13.004 1.00 94.81 105 GLU A N 1
ATOM 824 C CA . GLU A 1 105 ? -9.378 -13.791 11.544 1.00 94.81 105 GLU A CA 1
ATOM 825 C C . GLU A 1 105 ? -10.545 -12.955 10.998 1.00 94.81 105 GLU A C 1
ATOM 827 O O . GLU A 1 105 ? -10.468 -12.449 9.874 1.00 94.81 105 GLU A O 1
ATOM 832 N N . GLU A 1 106 ? -11.577 -12.732 11.807 1.00 96.25 106 GLU A N 1
ATOM 833 C CA . GLU A 1 106 ? -12.806 -12.045 11.413 1.00 96.25 106 GLU A CA 1
ATOM 834 C C . GLU A 1 106 ? -12.703 -10.532 11.604 1.00 96.25 106 GLU A C 1
ATOM 836 O O . GLU A 1 106 ? -13.340 -9.751 10.887 1.00 96.25 106 GLU A O 1
ATOM 841 N N . ILE A 1 107 ? -11.895 -10.085 12.567 1.00 97.56 107 ILE A N 1
ATOM 842 C CA . ILE A 1 107 ? -11.784 -8.671 12.925 1.00 97.56 107 ILE A CA 1
ATOM 843 C C . ILE A 1 107 ? -10.715 -7.956 12.097 1.00 97.56 107 ILE A C 1
ATOM 845 O O . ILE A 1 107 ? -9.668 -8.495 11.734 1.00 97.56 107 ILE A O 1
ATOM 849 N N . CYS A 1 108 ? -10.965 -6.689 11.771 1.00 97.88 108 CYS A N 1
ATOM 850 C CA . CYS A 1 108 ? -10.019 -5.845 11.057 1.00 97.88 108 CYS A CA 1
ATOM 851 C C . CYS A 1 108 ? -8.698 -5.714 11.827 1.00 97.88 108 CYS A C 1
ATOM 853 O O . CYS A 1 108 ? -8.686 -5.341 12.994 1.00 97.88 108 CYS A O 1
ATOM 855 N N . LEU A 1 109 ? -7.581 -5.932 11.131 1.00 97.25 109 LEU A N 1
ATOM 856 C CA . LEU A 1 109 ? -6.237 -5.833 11.705 1.00 97.25 109 LEU A CA 1
ATOM 857 C C . LEU A 1 109 ? -5.925 -4.443 12.292 1.00 97.25 109 LEU A C 1
ATOM 859 O O . LEU A 1 109 ? -5.229 -4.361 13.294 1.00 97.25 109 LEU A O 1
ATOM 863 N N . ILE A 1 110 ? -6.491 -3.361 11.738 1.00 97.56 110 ILE A N 1
ATOM 864 C CA . ILE A 1 110 ? -6.358 -2.009 12.319 1.00 97.56 110 ILE A CA 1
ATOM 865 C C . ILE A 1 110 ? -7.043 -1.943 13.691 1.00 97.56 110 ILE A C 1
ATOM 867 O O . ILE A 1 110 ? -6.464 -1.414 14.630 1.00 97.56 110 ILE A O 1
ATOM 871 N N . ASN A 1 111 ? -8.243 -2.524 13.830 1.00 97.19 111 ASN A N 1
ATOM 872 C CA . ASN A 1 111 ? -8.928 -2.598 15.125 1.00 97.19 111 ASN A CA 1
ATOM 873 C C . ASN A 1 111 ? -8.178 -3.486 16.132 1.00 97.19 111 ASN A C 1
ATOM 875 O O . ASN A 1 111 ? -8.390 -3.353 17.325 1.00 97.19 111 ASN A O 1
ATOM 879 N N . GLN A 1 112 ? -7.292 -4.368 15.671 1.00 96.12 112 GLN A N 1
ATOM 880 C CA . GLN A 1 112 ? -6.453 -5.205 16.531 1.00 96.12 112 GLN A CA 1
ATOM 881 C C . GLN A 1 112 ? -5.087 -4.570 16.844 1.00 96.12 112 GLN A C 1
ATOM 883 O O . GLN A 1 112 ? -4.299 -5.168 17.556 1.00 96.12 112 GLN A O 1
ATOM 888 N N . GLY A 1 113 ? -4.785 -3.372 16.332 1.00 95.88 113 GLY A N 1
ATOM 889 C CA . GLY A 1 113 ? -3.516 -2.681 16.602 1.00 95.88 113 GLY A CA 1
ATOM 890 C C . GLY A 1 113 ? -2.388 -3.035 15.633 1.00 95.88 113 GLY A C 1
ATOM 891 O O . GLY A 1 113 ? -1.234 -2.705 15.878 1.00 95.88 113 GLY A O 1
ATOM 892 N N . TYR A 1 114 ? -2.675 -3.679 14.504 1.00 96.06 114 TYR A N 1
ATOM 893 C CA . TYR A 1 114 ? -1.673 -3.909 13.464 1.00 96.06 114 TYR A CA 1
ATOM 894 C C . TYR A 1 114 ? -1.634 -2.758 12.459 1.00 96.06 114 TYR A C 1
ATOM 896 O O . TYR A 1 114 ? -2.670 -2.273 11.989 1.00 96.06 114 TYR A O 1
ATOM 904 N N . LEU A 1 115 ? -0.423 -2.386 12.033 1.00 95.56 115 LEU A N 1
ATOM 905 C CA . LEU A 1 115 ? -0.201 -1.383 10.991 1.00 95.56 115 LEU A CA 1
ATOM 906 C C . LEU A 1 115 ? -0.578 -1.930 9.602 1.00 95.56 115 LEU A C 1
ATOM 908 O O . LEU A 1 115 ? 0.270 -2.352 8.822 1.00 95.56 115 LEU A O 1
ATOM 912 N N . CYS A 1 116 ? -1.873 -1.951 9.294 1.00 96.31 116 CYS A N 1
ATOM 913 C CA . CYS A 1 116 ? -2.414 -2.389 8.010 1.00 96.31 116 CYS A CA 1
ATOM 914 C C . CYS A 1 116 ? -2.858 -1.188 7.167 1.00 96.31 116 CYS A C 1
ATOM 916 O O . CYS A 1 116 ? -3.748 -0.442 7.565 1.00 96.31 116 CYS A O 1
ATOM 918 N N . ILE A 1 117 ? -2.310 -1.037 5.958 1.00 96.25 117 ILE A N 1
ATOM 919 C CA . ILE A 1 117 ? -2.609 0.108 5.072 1.00 96.25 117 ILE A CA 1
ATOM 920 C C . ILE A 1 117 ? -3.536 -0.249 3.901 1.00 96.25 117 ILE A C 1
ATOM 922 O O . ILE A 1 11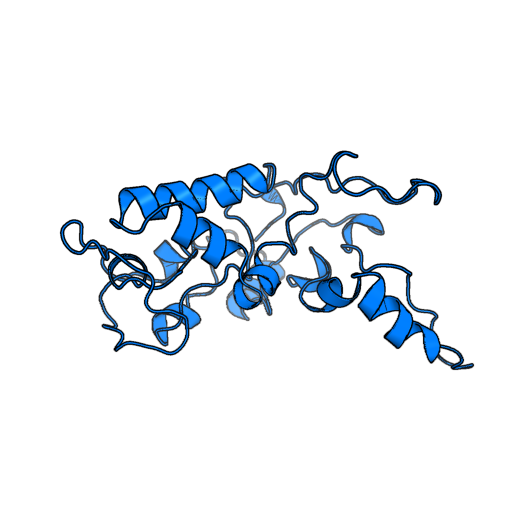7 ? -3.637 0.471 2.902 1.00 96.25 117 ILE A O 1
ATOM 926 N N . GLY A 1 118 ? -4.254 -1.369 4.016 1.00 96.56 118 GLY A N 1
ATOM 927 C CA . GLY A 1 118 ? -5.147 -1.876 2.969 1.00 96.56 118 GLY A CA 1
ATOM 928 C C . GLY A 1 118 ? -6.307 -0.935 2.615 1.00 96.56 118 GLY A C 1
ATOM 929 O O . GLY A 1 118 ? -6.838 -1.001 1.508 1.00 96.56 118 GLY A O 1
ATOM 930 N N . SER A 1 119 ? -6.670 -0.025 3.521 1.00 95.44 119 SER A N 1
ATOM 931 C CA . SER A 1 119 ? -7.680 1.021 3.302 1.00 95.44 119 SER A CA 1
ATOM 932 C C . SER A 1 119 ? -7.259 2.055 2.258 1.00 95.44 119 SER A C 1
ATOM 934 O O . SER A 1 119 ? -8.117 2.616 1.581 1.00 95.44 119 SER A O 1
ATOM 936 N N . SER A 1 120 ? -5.951 2.272 2.103 1.00 94.69 120 SER A N 1
ATOM 937 C CA . SER A 1 120 ? -5.374 3.247 1.172 1.00 94.69 120 SER A CA 1
ATOM 938 C C . SER A 1 120 ? -4.608 2.581 0.022 1.00 94.69 120 SER A C 1
ATOM 940 O O . SER A 1 120 ? -4.016 3.270 -0.801 1.00 94.69 120 SER A O 1
ATOM 942 N N . THR A 1 121 ? -4.626 1.250 -0.063 1.00 94.50 121 THR A N 1
ATOM 943 C CA . THR A 1 121 ? -3.931 0.471 -1.099 1.00 94.50 121 THR A CA 1
ATOM 944 C C . THR A 1 121 ? -4.917 -0.023 -2.149 1.00 94.50 121 THR A C 1
ATOM 946 O O . THR A 1 121 ? -5.996 -0.496 -1.785 1.00 94.50 121 THR A O 1
ATOM 949 N N . ARG A 1 122 ? -4.542 0.019 -3.434 1.00 93.62 122 ARG A N 1
ATOM 950 C CA . ARG A 1 122 ? -5.352 -0.509 -4.546 1.00 93.62 122 ARG A CA 1
ATOM 951 C C . ARG A 1 122 ? -5.687 -1.997 -4.362 1.00 93.62 122 ARG A C 1
ATOM 953 O O . ARG A 1 122 ? -4.805 -2.818 -4.103 1.00 93.62 122 ARG A O 1
ATOM 960 N N . GLY A 1 123 ? -6.967 -2.341 -4.508 1.00 94.75 123 GLY A N 1
ATOM 961 C CA . GLY A 1 123 ? -7.465 -3.716 -4.398 1.00 94.75 123 GLY A CA 1
ATOM 962 C C . GLY A 1 123 ? -7.276 -4.532 -5.681 1.00 94.75 123 GLY A C 1
ATOM 963 O O . GLY A 1 123 ? -6.515 -4.155 -6.573 1.00 94.75 123 GLY A O 1
ATOM 964 N N . GLY A 1 124 ? -7.934 -5.685 -5.753 1.00 94.62 124 GLY A N 1
ATOM 965 C CA . GLY A 1 124 ? -7.884 -6.653 -6.849 1.00 94.62 124 GLY A CA 1
ATOM 966 C C . GLY A 1 124 ? -6.971 -7.856 -6.586 1.00 94.62 124 GLY A C 1
ATOM 967 O O . GLY A 1 124 ? -6.981 -8.812 -7.360 1.00 94.62 124 GLY A O 1
ATOM 968 N N . CYS A 1 125 ? -6.188 -7.853 -5.500 1.00 95.31 125 CYS A N 1
ATOM 969 C CA . CYS A 1 125 ? -5.306 -8.974 -5.162 1.00 95.31 125 CYS A CA 1
ATOM 970 C C . CYS A 1 125 ? -6.016 -10.120 -4.433 1.00 95.31 125 CYS A C 1
ATOM 972 O O . CYS A 1 125 ? -5.404 -11.167 -4.244 1.00 95.31 125 CYS A O 1
ATOM 974 N N . GLY A 1 126 ? -7.264 -9.936 -3.990 1.00 95.44 126 GLY A N 1
ATOM 975 C CA . GLY A 1 126 ? -7.975 -10.927 -3.169 1.00 95.44 126 GLY A CA 1
ATOM 976 C C . GLY A 1 126 ? -7.524 -10.957 -1.701 1.00 95.44 126 GLY A C 1
ATOM 977 O O . GLY A 1 126 ? -7.957 -11.817 -0.936 1.00 95.44 126 GLY A O 1
ATOM 978 N N . ALA A 1 127 ? -6.677 -9.999 -1.305 1.00 96.69 127 ALA A N 1
ATOM 979 C CA . ALA A 1 127 ? -6.175 -9.790 0.051 1.00 96.69 127 ALA A CA 1
ATOM 980 C C . ALA A 1 127 ? -5.523 -11.029 0.723 1.00 96.69 127 ALA A C 1
ATOM 982 O O . ALA A 1 127 ? -5.838 -11.326 1.880 1.00 96.69 127 ALA A O 1
ATOM 983 N N . PRO A 1 128 ? -4.582 -11.732 0.053 1.00 96.25 128 PRO A N 1
ATOM 984 C CA . PRO A 1 128 ? -3.974 -12.956 0.585 1.00 96.25 128 PRO A CA 1
ATOM 985 C C . PRO A 1 128 ? -3.248 -12.711 1.912 1.00 96.25 128 PRO A C 1
ATOM 987 O O . PRO A 1 128 ? -3.377 -13.511 2.832 1.00 96.25 128 PRO A O 1
ATOM 990 N N . CYS A 1 129 ? -2.563 -11.568 2.047 1.00 95.25 129 CYS A N 1
ATOM 991 C CA . CYS A 1 129 ? -1.842 -11.199 3.266 1.00 95.25 129 CYS A CA 1
ATOM 992 C C . CYS A 1 129 ? -2.783 -11.153 4.472 1.00 95.25 129 CYS A C 1
ATOM 994 O O . CYS A 1 129 ? -2.566 -11.857 5.450 1.00 95.25 129 CYS A O 1
ATOM 996 N N . THR A 1 130 ? -3.870 -10.380 4.377 1.00 96.06 130 THR A N 1
ATOM 997 C CA . THR A 1 130 ? -4.783 -10.201 5.512 1.00 96.06 130 THR A CA 1
ATOM 998 C C . THR A 1 130 ? -5.602 -11.448 5.801 1.00 96.06 130 THR A C 1
ATOM 1000 O O . THR A 1 130 ? -6.008 -11.645 6.938 1.00 96.06 130 THR A O 1
ATOM 1003 N N . ARG A 1 131 ? -5.859 -12.303 4.804 1.00 94.94 131 ARG A N 1
ATOM 1004 C CA . ARG A 1 131 ? -6.497 -13.607 5.043 1.00 94.94 131 ARG A CA 1
ATOM 1005 C C . ARG A 1 131 ? -5.578 -14.541 5.828 1.00 94.94 131 ARG A C 1
ATOM 1007 O O . ARG A 1 131 ? -6.056 -15.223 6.713 1.00 94.94 131 ARG A O 1
ATOM 1014 N N . ALA A 1 132 ? -4.270 -14.469 5.588 1.00 94.06 132 ALA A N 1
ATOM 1015 C CA . ALA A 1 132 ? -3.253 -15.157 6.382 1.00 94.06 132 ALA A CA 1
ATOM 1016 C C . ALA A 1 132 ? -2.893 -14.439 7.704 1.00 94.06 132 ALA A C 1
ATOM 1018 O O . ALA A 1 132 ? -1.908 -14.789 8.339 1.00 94.06 132 ALA A O 1
ATOM 1019 N N . GLY A 1 133 ? -3.632 -13.393 8.094 1.00 93.25 133 GLY A N 1
ATOM 1020 C CA . GLY A 1 133 ? -3.387 -12.641 9.331 1.00 93.25 133 GLY A CA 1
ATOM 1021 C C . GLY A 1 133 ? -2.292 -11.572 9.255 1.00 93.25 133 GLY A C 1
ATOM 1022 O O . GLY A 1 133 ? -2.085 -10.844 10.219 1.00 93.25 133 GLY A O 1
ATOM 1023 N N . HIS A 1 134 ? -1.642 -11.387 8.106 1.00 93.50 134 HIS A N 1
ATOM 1024 C CA . HIS A 1 134 ? -0.611 -10.365 7.938 1.00 93.50 134 HIS A CA 1
ATOM 1025 C C . HIS A 1 134 ? -1.184 -9.026 7.444 1.00 93.50 134 HIS A C 1
ATOM 1027 O O . HIS A 1 134 ? -1.989 -8.999 6.503 1.00 93.50 134 HIS A O 1
ATOM 1033 N N . PRO A 1 135 ? -0.755 -7.881 8.012 1.00 95.38 135 PRO A N 1
ATOM 1034 C CA . PRO A 1 135 ? -1.215 -6.574 7.563 1.00 95.38 135 PRO A CA 1
ATOM 1035 C C . PRO A 1 135 ? -0.864 -6.331 6.092 1.00 95.38 135 PRO A C 1
ATOM 1037 O O . PRO A 1 135 ? 0.183 -6.740 5.590 1.00 95.38 135 PRO A O 1
ATOM 1040 N N . CYS A 1 136 ? -1.752 -5.640 5.377 1.00 95.88 136 CYS A N 1
ATOM 1041 C CA . CYS A 1 136 ? -1.446 -5.185 4.028 1.00 95.88 136 CYS A CA 1
ATOM 1042 C C . CYS A 1 136 ? -0.349 -4.118 4.095 1.00 95.88 136 CYS A C 1
ATOM 1044 O O . CYS A 1 136 ? -0.524 -3.115 4.782 1.00 95.88 136 CYS A O 1
ATOM 1046 N N . VAL A 1 137 ? 0.726 -4.329 3.334 1.00 93.88 137 VAL A N 1
ATOM 1047 C CA . VAL A 1 137 ? 1.913 -3.457 3.273 1.00 93.88 137 VAL A CA 1
ATOM 1048 C C . VAL A 1 137 ? 1.917 -2.496 2.082 1.00 93.88 137 VAL A C 1
ATOM 1050 O O . VAL A 1 137 ? 2.883 -1.778 1.874 1.00 93.88 137 VAL A O 1
ATOM 1053 N N . GLY A 1 138 ? 0.864 -2.479 1.259 1.00 93.44 138 GLY A N 1
ATOM 1054 C CA . GLY A 1 138 ? 0.769 -1.527 0.147 1.00 93.44 138 GLY A CA 1
ATOM 1055 C C . GLY A 1 138 ? 1.510 -1.903 -1.133 1.00 93.44 138 GLY A C 1
ATOM 1056 O O . GLY A 1 138 ? 1.783 -1.029 -1.949 1.00 93.44 138 GLY A O 1
ATOM 1057 N N . CYS A 1 139 ? 1.816 -3.183 -1.374 1.00 92.69 139 CYS A N 1
ATOM 1058 C CA . CYS A 1 139 ? 2.629 -3.586 -2.532 1.00 92.69 139 CYS A CA 1
ATOM 1059 C C . CYS A 1 139 ? 2.012 -3.255 -3.909 1.00 92.69 139 CYS A C 1
ATOM 1061 O O . CYS A 1 139 ? 2.740 -3.185 -4.899 1.00 92.69 139 CYS A O 1
ATOM 1063 N N . ARG A 1 140 ? 0.686 -3.049 -3.983 1.00 92.25 140 ARG A N 1
ATOM 1064 C CA . ARG A 1 140 ? -0.040 -2.590 -5.187 1.00 92.25 140 ARG A CA 1
ATOM 1065 C C . ARG A 1 140 ? -0.107 -1.064 -5.325 1.00 92.25 140 ARG A C 1
ATOM 1067 O O . ARG A 1 140 ? -0.653 -0.579 -6.310 1.00 92.25 140 ARG A O 1
ATOM 1074 N N . GLY A 1 141 ? 0.457 -0.331 -4.371 1.00 90.06 141 GLY A N 1
ATOM 1075 C CA . GLY A 1 141 ? 0.514 1.123 -4.371 1.00 90.06 141 GLY A CA 1
ATOM 1076 C C . GLY A 1 141 ? -0.792 1.823 -4.001 1.00 90.06 141 GLY A C 1
ATOM 1077 O O . GLY A 1 141 ? -1.753 1.172 -3.564 1.00 90.06 141 GLY A O 1
ATOM 1078 N N . PRO A 1 142 ? -0.811 3.159 -4.150 1.00 90.75 142 PRO A N 1
ATOM 1079 C CA . PRO A 1 142 ? -1.951 3.991 -3.795 1.00 90.75 142 PRO A CA 1
ATOM 1080 C C . PRO A 1 142 ? -3.229 3.556 -4.519 1.00 90.75 142 PRO A C 1
ATOM 1082 O O . PRO A 1 142 ? -3.204 3.138 -5.680 1.00 90.75 142 PRO A O 1
ATOM 1085 N N . SER A 1 143 ? -4.370 3.671 -3.841 1.00 89.25 143 SER A N 1
ATOM 1086 C CA . SER A 1 143 ? -5.675 3.501 -4.489 1.00 89.25 143 SER A CA 1
ATOM 1087 C C . SER A 1 143 ? -5.930 4.585 -5.545 1.00 89.25 143 SER A C 1
ATOM 1089 O O . SER A 1 143 ? -5.248 5.609 -5.587 1.00 89.25 143 SER A O 1
ATOM 1091 N N . ASP A 1 144 ? -6.947 4.392 -6.387 1.00 85.25 144 ASP A N 1
ATOM 1092 C CA . ASP A 1 144 ? -7.340 5.321 -7.462 1.00 85.25 144 ASP A CA 1
ATOM 1093 C C . ASP A 1 144 ? -7.519 6.764 -6.976 1.00 85.25 144 ASP A C 1
ATOM 1095 O O . ASP A 1 144 ? -7.229 7.709 -7.701 1.00 85.25 144 ASP A O 1
ATOM 1099 N N . THR A 1 145 ? -7.958 6.941 -5.728 1.00 84.06 145 THR A N 1
ATOM 1100 C CA . THR A 1 145 ? -8.148 8.254 -5.098 1.00 84.06 145 THR A CA 1
ATOM 1101 C C . THR A 1 145 ? -6.837 9.028 -4.904 1.00 84.06 145 THR A C 1
ATOM 1103 O O . THR A 1 145 ? -6.868 10.255 -4.777 1.00 84.06 145 THR A O 1
ATOM 1106 N N . PHE A 1 146 ? -5.701 8.328 -4.838 1.00 83.88 146 PHE A N 1
ATOM 1107 C CA . PHE A 1 146 ? -4.394 8.887 -4.480 1.00 83.88 146 PHE A CA 1
ATOM 1108 C C . PHE A 1 146 ? -3.309 8.667 -5.536 1.00 83.88 146 PHE A C 1
ATOM 1110 O O . PHE A 1 146 ? -2.270 9.301 -5.441 1.00 83.88 146 PHE A O 1
ATOM 1117 N N . ILE A 1 147 ? -3.531 7.818 -6.543 1.00 80.06 147 ILE A N 1
ATOM 1118 C CA . ILE A 1 147 ? -2.514 7.506 -7.564 1.00 80.06 147 ILE A CA 1
ATOM 1119 C C . ILE A 1 147 ? -2.131 8.712 -8.442 1.00 80.06 147 ILE A C 1
ATOM 1121 O O . ILE A 1 147 ? -1.022 8.776 -8.965 1.00 80.06 147 ILE A O 1
ATOM 1125 N N . GLU A 1 148 ? -3.044 9.678 -8.567 1.00 81.75 148 GLU A N 1
ATOM 1126 C CA . GLU A 1 148 ? -2.858 10.944 -9.292 1.00 81.75 148 GLU A CA 1
ATOM 1127 C C . GLU A 1 148 ? -2.401 12.089 -8.373 1.00 81.75 148 GLU A C 1
ATOM 1129 O O . GLU A 1 148 ? -2.382 13.246 -8.785 1.00 81.75 148 GLU A O 1
ATOM 1134 N N . LYS A 1 149 ? -2.092 11.792 -7.106 1.00 80.19 149 LYS A N 1
ATOM 1135 C CA . LYS A 1 149 ? -1.737 12.785 -6.094 1.00 80.19 149 LYS A CA 1
ATOM 1136 C C . LYS A 1 149 ? -0.306 12.596 -5.622 1.00 80.19 149 LYS A C 1
ATOM 1138 O O . LYS A 1 149 ? 0.266 11.514 -5.714 1.00 80.19 149 LYS A O 1
ATOM 1143 N N . GLU A 1 150 ? 0.196 13.660 -5.017 1.00 79.81 150 GLU A N 1
ATOM 1144 C CA . GLU A 1 150 ? 1.428 13.668 -4.245 1.00 79.81 150 GLU A CA 1
ATOM 1145 C C . GLU A 1 150 ? 1.444 12.544 -3.204 1.00 79.81 150 GLU A C 1
ATOM 1147 O O . GLU A 1 150 ? 0.440 12.280 -2.529 1.00 79.81 150 GLU A O 1
ATOM 1152 N N . SER A 1 151 ? 2.605 11.914 -3.022 1.00 80.12 151 SER A N 1
ATOM 1153 C CA . SER A 1 151 ? 2.767 10.812 -2.064 1.00 80.12 151 SER A CA 1
ATOM 1154 C C . SER A 1 151 ? 2.357 11.215 -0.641 1.00 80.12 151 SER A C 1
ATOM 1156 O O . SER A 1 151 ? 1.722 10.431 0.064 1.00 80.12 151 SER A O 1
ATOM 1158 N N . SER A 1 152 ? 2.602 12.467 -0.245 1.00 83.62 152 SER A N 1
ATOM 1159 C CA . SER A 1 152 ? 2.174 13.034 1.041 1.00 83.62 152 SER A CA 1
ATOM 1160 C C . SER A 1 152 ? 0.663 12.916 1.276 1.00 83.62 152 SER A C 1
ATOM 1162 O O . SER A 1 152 ? 0.239 12.569 2.378 1.00 83.62 152 SER A O 1
ATOM 1164 N N . ALA A 1 153 ? -0.161 13.099 0.239 1.00 87.38 153 ALA A N 1
ATOM 1165 C CA . ALA A 1 153 ? -1.610 12.954 0.340 1.00 87.38 153 ALA A CA 1
ATOM 1166 C C . ALA A 1 153 ? -2.025 11.504 0.636 1.00 87.38 153 ALA A C 1
ATOM 1168 O O . ALA A 1 153 ? -3.014 11.272 1.339 1.00 87.38 153 ALA A O 1
ATOM 1169 N N . TRP A 1 154 ? -1.266 10.530 0.124 1.00 88.56 154 TRP A N 1
ATOM 1170 C CA . TRP A 1 154 ? -1.471 9.117 0.426 1.00 88.56 154 TRP A CA 1
ATOM 1171 C C . TRP A 1 154 ? -1.120 8.797 1.884 1.00 88.56 154 TRP A C 1
ATOM 1173 O O . TRP A 1 154 ? -1.942 8.202 2.583 1.00 88.56 154 TRP A O 1
ATOM 1183 N N . PHE A 1 155 ? 0.030 9.269 2.379 1.00 89.19 155 PHE A N 1
ATOM 1184 C CA . PHE A 1 155 ? 0.417 9.114 3.789 1.00 89.19 155 PHE A CA 1
ATOM 1185 C C . PHE A 1 155 ? -0.607 9.746 4.738 1.00 89.19 155 PHE A C 1
ATOM 1187 O O . PHE A 1 155 ? -1.094 9.074 5.647 1.00 89.19 155 PHE A O 1
ATOM 1194 N N . SER A 1 156 ? -1.035 10.985 4.474 1.00 91.44 156 SER A N 1
ATOM 1195 C CA . SER A 1 156 ? -2.059 11.650 5.288 1.00 91.44 156 SER A CA 1
ATOM 1196 C C . SER A 1 156 ? -3.402 10.914 5.275 1.00 91.44 156 SER A C 1
ATOM 1198 O O . SER A 1 156 ? -4.153 10.978 6.246 1.00 91.44 156 SER A O 1
ATOM 1200 N N . SER A 1 157 ? -3.744 10.212 4.189 1.00 93.25 157 SER A N 1
ATOM 1201 C CA . SER A 1 157 ? -4.937 9.357 4.161 1.00 93.25 157 SER A CA 1
ATOM 1202 C C . SER A 1 157 ? -4.806 8.169 5.107 1.00 93.25 157 SER A C 1
ATOM 1204 O O . SER A 1 157 ? -5.759 7.842 5.812 1.00 93.25 157 SER A O 1
ATOM 1206 N N . ILE A 1 158 ? -3.635 7.529 5.141 1.00 94.81 158 ILE A N 1
ATOM 1207 C CA . ILE A 1 158 ? -3.376 6.406 6.044 1.00 94.81 158 ILE A CA 1
ATOM 1208 C C . ILE A 1 158 ? -3.492 6.873 7.499 1.00 94.81 158 ILE A C 1
ATOM 1210 O O . ILE A 1 158 ? -4.236 6.269 8.270 1.00 94.81 158 ILE A O 1
ATOM 1214 N N . GLU A 1 159 ? -2.848 7.987 7.849 1.00 95.56 159 GLU A N 1
ATOM 1215 C CA . GLU A 1 159 ? -2.909 8.576 9.194 1.00 95.56 159 GLU A CA 1
ATOM 1216 C C . GLU A 1 159 ? -4.352 8.911 9.609 1.00 95.56 159 GLU A C 1
ATOM 1218 O O . GLU A 1 159 ? -4.777 8.563 10.710 1.00 95.56 159 GLU A O 1
ATOM 1223 N N . LYS A 1 160 ? -5.158 9.488 8.705 1.00 96.75 160 LYS A N 1
ATOM 1224 C CA . LYS A 1 160 ? -6.586 9.765 8.960 1.00 96.75 160 LYS A CA 1
ATOM 1225 C C . LYS A 1 160 ? -7.397 8.504 9.244 1.00 96.75 160 LYS A C 1
ATOM 1227 O O . LYS A 1 160 ? -8.291 8.538 10.087 1.00 96.75 160 LYS A O 1
ATOM 1232 N N . VAL A 1 161 ? -7.114 7.399 8.551 1.00 97.00 161 VAL A N 1
ATOM 1233 C CA . VAL A 1 161 ? -7.789 6.121 8.821 1.00 97.00 161 VAL A CA 1
ATOM 1234 C C . VAL A 1 161 ? -7.446 5.621 10.222 1.00 97.00 161 VAL A C 1
ATOM 1236 O O . VAL A 1 161 ? -8.351 5.208 10.944 1.00 97.00 161 VAL A O 1
ATOM 1239 N N . PHE A 1 162 ? -6.176 5.691 10.625 1.00 97.75 162 PHE A N 1
ATOM 1240 C CA . PHE A 1 162 ? -5.758 5.286 11.969 1.00 97.75 162 PHE A CA 1
ATOM 1241 C C . PHE A 1 162 ? -6.383 6.164 13.054 1.00 97.75 162 PHE A C 1
ATOM 1243 O O . PHE A 1 162 ? -6.974 5.621 13.985 1.00 97.75 162 PHE A O 1
ATOM 1250 N N . ALA A 1 163 ? -6.373 7.488 12.888 1.00 97.31 163 ALA A N 1
ATOM 1251 C CA . ALA A 1 163 ? -7.027 8.409 13.820 1.00 97.31 163 ALA A CA 1
ATOM 1252 C C . ALA A 1 163 ? -8.536 8.126 13.967 1.00 97.31 163 ALA A C 1
ATOM 1254 O O . ALA A 1 163 ? -9.104 8.215 15.054 1.00 97.31 163 ALA A O 1
ATOM 1255 N N . ALA A 1 164 ? -9.205 7.738 12.875 1.00 97.44 164 ALA A N 1
ATOM 1256 C CA . ALA A 1 164 ? -10.625 7.402 12.909 1.00 97.44 164 ALA A CA 1
ATOM 1257 C C . ALA A 1 164 ? -10.913 6.043 13.572 1.00 97.44 164 ALA A C 1
ATOM 1259 O O . ALA A 1 164 ? -11.961 5.877 14.198 1.00 97.44 164 ALA A O 1
ATOM 1260 N N . MET A 1 165 ? -10.024 5.058 13.425 1.00 97.62 165 MET A N 1
ATOM 1261 C CA . MET A 1 165 ? -10.276 3.665 13.822 1.00 97.62 165 MET A CA 1
ATOM 1262 C C . MET A 1 165 ? -9.617 3.245 15.140 1.00 97.62 165 MET A C 1
ATOM 1264 O O . MET A 1 165 ? -9.960 2.189 15.666 1.00 97.62 165 MET A O 1
ATOM 1268 N N . THR A 1 166 ? -8.675 4.029 15.655 1.00 98.00 166 THR A N 1
ATOM 1269 C CA . THR A 1 166 ? -7.825 3.659 16.792 1.00 98.00 166 THR A CA 1
ATOM 1270 C C . THR A 1 166 ? -7.584 4.850 17.713 1.00 98.00 166 THR A C 1
ATOM 1272 O O . THR A 1 166 ? -7.800 5.988 17.300 1.00 98.00 166 THR A O 1
ATOM 1275 N N . ASP A 1 167 ? -7.102 4.580 18.925 1.00 98.12 167 ASP A N 1
ATOM 1276 C CA . ASP A 1 167 ? -6.613 5.588 19.875 1.00 98.12 167 ASP A CA 1
ATOM 1277 C C . ASP A 1 167 ? -5.072 5.584 19.942 1.00 98.12 167 ASP A C 1
ATOM 1279 O O . ASP A 1 167 ? -4.480 6.027 20.923 1.00 98.12 167 ASP A O 1
ATOM 1283 N N . ILE A 1 168 ? -4.419 5.070 18.891 1.00 98.00 168 ILE A N 1
ATOM 1284 C CA . ILE A 1 168 ? -2.960 5.043 18.763 1.00 98.00 168 ILE A CA 1
ATOM 1285 C C . ILE A 1 168 ? -2.452 6.470 18.525 1.00 98.00 168 ILE A C 1
ATOM 1287 O O . ILE A 1 168 ? -2.986 7.157 17.642 1.00 98.00 168 ILE A O 1
ATOM 1291 N N . PRO A 1 169 ? -1.405 6.919 19.240 1.00 97.88 169 PRO A N 1
ATOM 1292 C CA . PRO A 1 169 ? -0.835 8.239 19.030 1.00 97.88 169 PRO A CA 1
ATOM 1293 C C . PRO A 1 169 ? -0.372 8.451 17.574 1.00 97.88 169 PRO A C 1
ATOM 1295 O O . PRO A 1 169 ? 0.280 7.570 16.997 1.00 97.88 169 PRO A O 1
ATOM 1298 N N . PRO A 1 170 ? -0.676 9.602 16.941 1.00 96.25 170 PRO A N 1
ATOM 1299 C CA . PRO A 1 170 ? -0.310 9.865 15.547 1.00 96.25 170 PRO A CA 1
ATOM 1300 C C . PRO A 1 170 ? 1.189 9.723 15.262 1.00 96.25 170 PRO A C 1
ATOM 1302 O O . PRO A 1 170 ? 1.574 9.260 14.190 1.00 96.25 170 PRO A O 1
ATOM 1305 N N . GLU A 1 171 ? 2.041 10.090 16.217 1.00 95.88 171 GLU A N 1
ATOM 1306 C CA . GLU A 1 171 ? 3.492 9.958 16.135 1.00 95.88 171 GLU A CA 1
ATOM 1307 C C . GLU A 1 171 ? 3.950 8.496 16.056 1.00 95.88 171 GLU A C 1
ATOM 1309 O O . GLU A 1 171 ? 4.895 8.189 15.328 1.00 95.88 171 GLU A O 1
ATOM 1314 N N . GLU A 1 172 ? 3.250 7.583 16.733 1.00 95.88 172 GLU A N 1
ATOM 1315 C CA . GLU A 1 172 ? 3.541 6.150 16.706 1.00 95.88 172 GLU A CA 1
ATOM 1316 C C . GLU A 1 172 ? 3.188 5.564 15.332 1.00 95.88 172 GLU A C 1
ATOM 1318 O O . GLU A 1 172 ? 3.983 4.844 14.722 1.00 95.88 172 GLU A O 1
ATOM 1323 N N . VAL A 1 173 ? 2.037 5.961 14.778 1.00 95.19 173 VAL A N 1
ATOM 1324 C CA . VAL A 1 173 ? 1.633 5.601 13.410 1.00 95.19 173 VAL A CA 1
ATOM 1325 C C . VAL A 1 173 ? 2.627 6.161 12.391 1.00 95.19 173 VAL A C 1
ATOM 1327 O O . VAL A 1 173 ? 3.091 5.435 11.511 1.00 95.19 173 VAL A O 1
ATOM 1330 N N . ALA A 1 174 ? 3.002 7.434 12.523 1.00 92.44 174 ALA A N 1
ATOM 1331 C CA . ALA A 1 174 ? 3.951 8.105 11.642 1.00 92.44 174 ALA A CA 1
ATOM 1332 C C . ALA A 1 174 ? 5.341 7.443 11.668 1.00 92.44 174 ALA A C 1
ATOM 1334 O O . ALA A 1 174 ? 5.978 7.312 10.614 1.00 92.44 174 ALA A O 1
ATOM 1335 N N . ALA A 1 175 ? 5.805 7.003 12.841 1.00 92.38 175 ALA A N 1
ATOM 1336 C CA . ALA A 1 175 ? 7.029 6.223 12.988 1.00 92.38 175 ALA A CA 1
ATOM 1337 C C . ALA A 1 175 ? 6.890 4.840 12.332 1.00 92.38 175 ALA A C 1
ATOM 1339 O O . ALA A 1 175 ? 7.761 4.430 11.563 1.00 92.38 175 ALA A O 1
ATOM 1340 N N . GLY A 1 176 ? 5.762 4.156 12.543 1.00 92.31 176 GLY A N 1
ATOM 1341 C CA . GLY A 1 176 ? 5.459 2.867 11.923 1.00 92.31 176 GLY A CA 1
ATOM 1342 C C . GLY A 1 176 ? 5.449 2.920 10.391 1.00 92.31 176 GLY A C 1
ATOM 1343 O O . GLY A 1 176 ? 6.030 2.054 9.735 1.00 92.31 176 GLY A O 1
ATOM 1344 N N . LEU A 1 177 ? 4.867 3.965 9.796 1.00 90.25 177 LEU A N 1
ATOM 1345 C CA . LEU A 1 177 ? 4.860 4.170 8.339 1.00 90.25 177 LEU A CA 1
ATOM 1346 C C . LEU A 1 177 ? 6.261 4.430 7.763 1.00 90.25 177 LEU A C 1
ATOM 1348 O O . LEU A 1 177 ? 6.505 4.146 6.592 1.00 90.25 177 LEU A O 1
ATOM 1352 N N . ARG A 1 178 ? 7.191 4.932 8.582 1.00 87.25 178 ARG A N 1
ATOM 1353 C CA . ARG A 1 178 ? 8.603 5.152 8.225 1.00 87.25 178 ARG A CA 1
ATOM 1354 C C . ARG A 1 178 ? 9.513 3.984 8.611 1.00 87.25 178 ARG A C 1
ATOM 1356 O O . ARG A 1 178 ? 10.719 4.054 8.382 1.00 87.25 178 ARG A O 1
ATOM 1363 N N . SER A 1 179 ? 8.956 2.911 9.173 1.00 87.00 179 SER A N 1
ATOM 1364 C CA . SER A 1 179 ? 9.723 1.721 9.541 1.00 87.00 179 SER A CA 1
ATOM 1365 C C . SER A 1 179 ? 10.385 1.080 8.311 1.00 87.00 179 SER A C 1
ATOM 1367 O O . SER A 1 179 ? 9.819 1.135 7.214 1.00 87.00 179 SER A O 1
ATOM 1369 N N . PRO A 1 180 ? 11.556 0.429 8.455 1.00 81.75 180 PRO A N 1
ATOM 1370 C CA . PRO A 1 180 ? 12.239 -0.232 7.339 1.00 81.75 180 PRO A CA 1
ATOM 1371 C C . PRO A 1 180 ? 11.351 -1.210 6.553 1.00 81.75 180 PRO A C 1
ATOM 1373 O O . PRO A 1 180 ? 11.465 -1.318 5.334 1.00 81.75 180 PRO A O 1
ATOM 1376 N N . GLN A 1 181 ? 10.437 -1.893 7.243 1.00 81.25 181 GLN A N 1
ATOM 1377 C CA . GLN A 1 181 ? 9.526 -2.882 6.672 1.00 81.25 181 GLN A CA 1
ATOM 1378 C C . GLN A 1 181 ? 8.482 -2.229 5.763 1.00 81.25 181 GLN A C 1
ATOM 1380 O O . GLN A 1 181 ? 8.218 -2.719 4.668 1.00 81.25 181 GLN A O 1
ATOM 1385 N N . MET A 1 182 ? 7.905 -1.108 6.199 1.00 84.81 182 MET A N 1
ATOM 1386 C CA . MET A 1 182 ? 6.937 -0.359 5.396 1.00 84.81 182 MET A CA 1
ATOM 1387 C C . MET A 1 182 ? 7.625 0.462 4.308 1.00 84.81 182 MET A C 1
ATOM 1389 O O . MET A 1 182 ? 7.063 0.655 3.227 1.00 84.81 182 MET A O 1
ATOM 1393 N N . ALA A 1 183 ? 8.867 0.887 4.552 1.00 77.38 183 ALA A N 1
ATOM 1394 C CA . ALA A 1 183 ? 9.623 1.696 3.617 1.00 77.38 183 ALA A CA 1
ATOM 1395 C C . ALA A 1 183 ? 9.878 0.993 2.277 1.00 77.38 183 ALA A C 1
ATOM 1397 O O . ALA A 1 183 ? 9.898 1.657 1.241 1.00 77.38 183 ALA A O 1
ATOM 1398 N N . LEU A 1 184 ? 9.976 -0.342 2.296 1.00 77.38 184 LEU A N 1
ATOM 1399 C CA . LEU A 1 184 ? 10.047 -1.195 1.105 1.00 77.38 184 LEU A CA 1
ATOM 1400 C C . LEU A 1 184 ? 8.920 -0.929 0.100 1.00 77.38 184 LEU A C 1
ATOM 1402 O O . LEU A 1 184 ? 9.143 -1.040 -1.101 1.00 77.38 184 LEU A O 1
ATOM 1406 N N . PHE A 1 185 ? 7.714 -0.603 0.577 1.00 81.56 185 PHE A N 1
ATOM 1407 C CA . PHE A 1 185 ? 6.520 -0.544 -0.268 1.00 81.56 185 PHE A CA 1
ATOM 1408 C C . PHE A 1 185 ? 5.841 0.825 -0.321 1.00 81.56 185 PHE A C 1
ATOM 1410 O O . PHE A 1 185 ? 5.141 1.112 -1.293 1.00 81.56 185 PHE A O 1
ATOM 1417 N N . LEU A 1 186 ? 6.031 1.668 0.695 1.00 79.19 186 LEU A N 1
ATOM 1418 C CA . LEU A 1 186 ? 5.436 3.001 0.751 1.00 79.19 186 LEU A CA 1
ATOM 1419 C C . LEU A 1 186 ? 6.253 4.036 -0.032 1.00 79.19 186 LEU A C 1
ATOM 1421 O O . LEU A 1 186 ? 5.689 4.781 -0.831 1.00 79.19 186 LEU A O 1
ATOM 1425 N N . PHE A 1 187 ? 7.578 4.059 0.139 1.00 74.81 187 PHE A N 1
ATOM 1426 C CA . PHE A 1 187 ? 8.431 5.063 -0.515 1.00 74.81 187 PHE A CA 1
ATOM 1427 C C . PHE A 1 187 ? 8.824 4.695 -1.942 1.00 74.81 187 PHE A C 1
ATOM 1429 O O . PHE A 1 187 ? 9.257 5.555 -2.689 1.00 74.81 187 PHE A O 1
ATOM 1436 N N . GLN A 1 188 ? 8.588 3.464 -2.399 1.00 72.44 188 GLN A N 1
ATOM 1437 C CA . GLN A 1 188 ? 8.773 3.155 -3.824 1.00 72.44 188 GLN A CA 1
ATOM 1438 C C . GLN A 1 188 ? 7.852 4.004 -4.724 1.00 72.44 188 GLN A C 1
ATOM 1440 O O . GLN A 1 188 ? 8.121 4.160 -5.902 1.00 72.44 188 GLN A O 1
ATOM 1445 N N . PHE A 1 189 ? 6.770 4.571 -4.177 1.00 67.25 189 PHE A N 1
ATOM 1446 C CA . PHE A 1 189 ? 5.877 5.494 -4.877 1.00 67.25 189 PHE A CA 1
ATOM 1447 C C . PHE A 1 189 ? 6.127 6.965 -4.491 1.00 67.25 189 PHE A C 1
ATOM 1449 O O . PHE A 1 189 ? 5.322 7.825 -4.826 1.00 67.25 189 PHE A O 1
ATOM 1456 N N . SER A 1 190 ? 7.200 7.304 -3.765 1.00 57.12 190 SER A N 1
ATOM 1457 C CA . SER A 1 190 ? 7.449 8.699 -3.362 1.00 57.12 190 SER A CA 1
ATOM 1458 C C . SER A 1 190 ? 7.979 9.593 -4.482 1.00 57.12 190 SER A C 1
ATOM 1460 O O . SER A 1 190 ? 7.960 10.811 -4.322 1.00 57.12 190 SER A O 1
ATOM 1462 N N . ASP A 1 191 ? 8.351 9.018 -5.630 1.00 54.50 191 ASP A N 1
ATOM 1463 C CA . ASP A 1 191 ? 8.680 9.768 -6.853 1.00 54.50 191 ASP A CA 1
ATOM 1464 C C . ASP A 1 191 ? 7.528 10.669 -7.326 1.00 54.50 191 ASP A C 1
ATOM 1466 O O . ASP A 1 191 ? 7.762 11.610 -8.077 1.00 54.50 191 ASP A O 1
ATOM 1470 N N . TYR A 1 192 ? 6.304 10.435 -6.833 1.00 49.25 192 TYR A N 1
ATOM 1471 C CA . TYR A 1 192 ? 5.120 11.261 -7.070 1.00 49.25 192 TYR A CA 1
ATOM 1472 C C . TYR A 1 192 ? 5.158 12.655 -6.421 1.00 49.25 192 TYR A C 1
ATOM 1474 O O . TYR A 1 192 ? 4.102 13.267 -6.354 1.00 49.25 192 TYR A O 1
ATOM 1482 N N . GLY A 1 193 ? 6.297 13.144 -5.906 1.00 35.88 193 GLY A N 1
ATOM 1483 C CA . GLY A 1 193 ? 6.308 14.460 -5.256 1.00 35.88 193 GLY A CA 1
ATOM 1484 C C . GLY A 1 193 ? 7.614 15.125 -4.842 1.00 35.88 193 GLY A C 1
ATOM 1485 O O . GLY A 1 193 ? 7.579 16.103 -4.096 1.00 35.88 193 GLY A O 1
ATOM 1486 N N . LEU A 1 194 ? 8.780 14.659 -5.288 1.00 35.41 194 LEU A N 1
ATOM 1487 C CA . LEU A 1 194 ? 10.023 15.388 -5.011 1.00 35.41 194 LEU A CA 1
ATOM 1488 C C . LEU A 1 194 ? 10.327 16.386 -6.127 1.00 35.41 194 LEU A C 1
ATOM 1490 O O . LEU A 1 194 ? 11.240 16.199 -6.927 1.00 35.4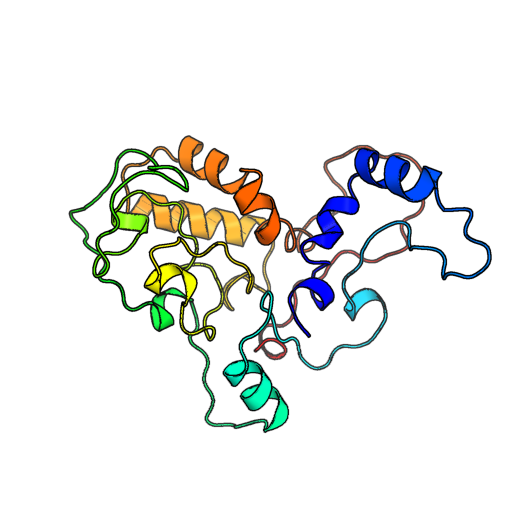1 194 LEU A O 1
ATOM 1494 N N . GLY A 1 195 ? 9.587 17.494 -6.121 1.00 31.86 195 GLY A N 1
ATOM 1495 C CA . GLY A 1 195 ? 10.123 18.749 -6.629 1.00 31.86 195 GLY A CA 1
ATOM 1496 C C . GLY A 1 195 ? 11.283 19.179 -5.730 1.00 31.86 195 GLY A C 1
ATOM 1497 O O . GLY A 1 195 ? 11.060 19.484 -4.566 1.00 31.86 195 GLY A O 1
ATOM 1498 N N . ALA A 1 196 ? 12.506 19.130 -6.261 1.00 30.28 196 ALA A N 1
ATOM 1499 C CA . ALA A 1 196 ? 13.717 19.912 -5.949 1.00 30.28 196 ALA A CA 1
ATOM 1500 C C . ALA A 1 196 ? 14.048 20.417 -4.513 1.00 30.28 196 ALA A C 1
ATOM 1502 O O . ALA A 1 196 ? 14.966 21.224 -4.373 1.00 30.28 196 ALA A O 1
ATOM 1503 N N . ALA A 1 197 ? 13.406 19.980 -3.431 1.00 29.75 197 ALA A N 1
ATOM 1504 C CA . ALA A 1 197 ? 13.638 20.526 -2.096 1.00 29.75 197 ALA A CA 1
ATOM 1505 C C . ALA A 1 197 ? 13.774 19.411 -1.057 1.00 29.75 197 ALA A C 1
ATOM 1507 O O . ALA A 1 197 ? 12.782 18.860 -0.589 1.00 29.75 197 ALA A O 1
ATOM 1508 N N . GLY A 1 198 ? 15.013 19.105 -0.649 1.00 27.30 198 GLY A N 1
ATOM 1509 C CA . GLY A 1 198 ? 15.201 18.490 0.668 1.00 27.30 198 GLY A CA 1
ATOM 1510 C C . GLY A 1 198 ? 16.479 17.716 0.960 1.00 27.30 198 GLY A C 1
ATOM 1511 O O . GLY A 1 198 ? 16.748 17.505 2.136 1.00 27.30 198 GLY A O 1
ATOM 1512 N N . LEU A 1 199 ? 17.290 17.311 -0.019 1.00 28.47 199 LEU A N 1
ATOM 1513 C CA . LEU A 1 199 ? 18.574 16.655 0.267 1.00 28.47 199 LEU A CA 1
ATOM 1514 C C . LEU A 1 199 ? 19.645 17.205 -0.672 1.00 28.47 199 LEU A C 1
ATOM 1516 O O . LEU A 1 199 ? 19.625 16.972 -1.877 1.00 28.47 199 LEU A O 1
ATOM 1520 N N . GLY A 1 200 ? 20.538 18.015 -0.106 1.00 26.31 200 GLY A N 1
ATOM 1521 C CA . GLY A 1 200 ? 21.607 18.690 -0.824 1.00 26.31 200 GLY A CA 1
ATOM 1522 C C . GLY A 1 200 ? 22.567 17.706 -1.479 1.00 26.31 200 GLY A C 1
ATOM 1523 O O . GLY A 1 200 ? 23.473 17.192 -0.836 1.00 26.31 200 GLY A O 1
ATOM 1524 N N . THR A 1 201 ? 22.420 17.517 -2.784 1.00 27.92 201 THR A N 1
ATOM 1525 C CA . THR A 1 201 ? 23.499 17.050 -3.654 1.00 27.92 201 THR A CA 1
ATOM 1526 C C . THR A 1 201 ? 23.694 18.095 -4.739 1.00 27.92 201 THR A C 1
ATOM 1528 O O . THR A 1 201 ? 23.056 18.069 -5.791 1.00 27.92 201 THR A O 1
ATOM 1531 N N . ALA A 1 202 ? 24.549 19.070 -4.437 1.00 25.97 202 ALA A N 1
ATOM 1532 C CA . ALA A 1 202 ? 25.070 19.989 -5.429 1.00 25.97 202 ALA A CA 1
ATOM 1533 C C . ALA A 1 202 ? 25.894 19.196 -6.456 1.00 25.97 202 ALA A C 1
ATOM 1535 O O . ALA A 1 202 ? 26.826 18.485 -6.093 1.00 25.97 202 ALA A O 1
ATOM 1536 N N . GLY A 1 203 ? 25.549 19.357 -7.734 1.00 24.78 203 GLY A N 1
ATOM 1537 C CA . GLY A 1 203 ? 26.424 19.019 -8.851 1.00 24.78 203 GLY A CA 1
ATOM 1538 C C . GLY A 1 203 ? 26.328 17.585 -9.358 1.00 24.78 203 GLY A C 1
ATOM 1539 O O . GLY A 1 203 ? 27.273 16.836 -9.192 1.00 24.78 203 GLY A O 1
ATOM 1540 N N . LEU A 1 204 ? 25.235 17.244 -10.046 1.00 27.47 204 LEU A N 1
ATOM 1541 C CA . LEU A 1 204 ? 25.210 16.373 -11.232 1.00 27.47 204 LEU A CA 1
ATOM 1542 C C . LEU A 1 204 ? 23.869 16.629 -11.944 1.00 27.47 204 LEU A C 1
ATOM 1544 O O . LEU A 1 204 ? 22.814 16.604 -11.319 1.00 27.47 204 LEU A O 1
ATOM 1548 N N . GLY A 1 205 ? 23.936 16.979 -13.228 1.00 24.36 205 GLY A N 1
ATOM 1549 C CA . GLY A 1 205 ? 22.837 17.566 -13.996 1.00 24.36 205 GLY A CA 1
ATOM 1550 C C . GLY A 1 205 ? 21.518 16.786 -13.970 1.00 24.36 205 GLY A C 1
ATOM 1551 O O . GLY A 1 205 ? 21.472 15.566 -14.106 1.00 24.36 205 GLY A O 1
ATOM 1552 N N . THR A 1 206 ? 20.438 17.552 -13.850 1.00 29.69 206 THR A N 1
ATOM 1553 C CA . THR A 1 206 ? 19.042 17.179 -14.076 1.00 29.69 206 THR A CA 1
ATOM 1554 C C . THR A 1 206 ? 18.856 16.642 -15.500 1.00 29.69 206 THR A C 1
ATOM 1556 O O . THR A 1 206 ? 18.882 17.420 -16.453 1.00 29.69 206 THR A O 1
ATOM 1559 N N . ALA A 1 207 ? 18.683 15.330 -15.668 1.00 26.84 207 ALA A N 1
ATOM 1560 C CA . ALA A 1 207 ? 18.401 14.736 -16.983 1.00 26.84 207 ALA A CA 1
ATOM 1561 C C . ALA A 1 207 ? 17.311 13.650 -16.982 1.00 26.84 207 ALA A C 1
ATOM 1563 O O . ALA A 1 207 ? 16.962 13.152 -18.047 1.00 26.84 207 ALA A O 1
ATOM 1564 N N . TYR A 1 208 ? 16.734 13.302 -15.829 1.00 33.41 208 TYR A N 1
ATOM 1565 C CA . TYR A 1 208 ? 15.688 12.282 -15.750 1.00 33.41 208 TYR A CA 1
ATOM 1566 C C . TYR A 1 208 ? 14.512 12.849 -14.960 1.00 33.41 208 TYR A C 1
ATOM 1568 O O . TYR A 1 208 ? 14.685 13.290 -13.827 1.00 33.41 208 TYR A O 1
ATOM 1576 N N . GLY A 1 209 ? 13.371 12.949 -15.643 1.00 32.97 209 GLY A N 1
ATOM 1577 C CA . GLY A 1 209 ? 12.231 13.778 -15.268 1.00 32.97 209 GLY A CA 1
ATOM 1578 C C . GLY A 1 209 ? 11.627 13.467 -13.903 1.00 32.97 209 GLY A C 1
ATOM 1579 O O . GLY A 1 209 ? 11.628 12.330 -13.437 1.00 32.97 209 GLY A O 1
ATOM 1580 N N . GLU A 1 210 ? 11.083 14.521 -13.305 1.00 43.34 210 GLU A N 1
ATOM 1581 C CA . GLU A 1 210 ? 10.201 14.486 -12.143 1.00 43.34 210 GLU A CA 1
ATOM 1582 C C . GLU A 1 210 ? 9.049 13.498 -12.405 1.00 43.34 210 GLU A C 1
ATOM 1584 O O . GLU A 1 210 ? 8.404 13.540 -13.458 1.00 43.34 210 GLU A O 1
ATOM 1589 N N . GLY A 1 211 ? 8.823 12.562 -11.480 1.00 52.12 211 GLY A N 1
ATOM 1590 C CA . GLY A 1 211 ? 7.824 11.510 -11.638 1.00 52.12 211 GLY A CA 1
ATOM 1591 C C . GLY A 1 211 ? 6.410 12.083 -11.619 1.00 52.12 211 GLY A C 1
ATOM 1592 O O . GLY A 1 211 ? 5.853 12.344 -10.559 1.00 52.12 211 GLY A O 1
ATOM 1593 N N . GLN A 1 212 ? 5.800 12.270 -12.789 1.00 56.94 212 GLN A N 1
ATOM 1594 C CA . GLN A 1 212 ? 4.405 12.700 -12.859 1.00 56.94 212 GLN A CA 1
ATOM 1595 C C . GLN A 1 212 ? 3.467 11.616 -12.292 1.00 56.94 212 GLN A C 1
ATOM 1597 O O . GLN A 1 212 ? 3.672 10.421 -12.552 1.00 56.94 212 GLN A O 1
ATOM 1602 N N . PRO A 1 213 ? 2.405 12.000 -11.557 1.00 64.31 213 PRO A N 1
ATOM 1603 C CA . PRO A 1 213 ? 1.367 11.071 -11.134 1.00 64.31 213 PRO A CA 1
ATOM 1604 C C . PRO A 1 213 ? 0.785 10.288 -12.315 1.00 64.31 213 PRO A C 1
ATOM 1606 O O . PRO A 1 213 ? 0.553 10.829 -13.398 1.00 64.31 213 PRO A O 1
ATOM 1609 N N . ARG A 1 214 ? 0.559 8.985 -12.122 1.00 74.88 214 ARG A N 1
ATOM 1610 C CA . ARG A 1 214 ? 0.083 8.108 -13.202 1.00 74.88 214 ARG A CA 1
ATOM 1611 C C . ARG A 1 214 ? -1.429 8.200 -13.304 1.00 74.88 214 ARG A C 1
ATOM 1613 O O . ARG A 1 214 ? -2.123 7.938 -12.326 1.00 74.88 214 ARG A O 1
ATOM 1620 N N . ALA A 1 215 ? -1.916 8.491 -14.508 1.00 79.62 215 ALA A N 1
ATOM 1621 C CA . ALA A 1 215 ? -3.342 8.520 -14.818 1.00 79.62 215 ALA A CA 1
ATOM 1622 C C . ALA A 1 215 ? -4.016 7.210 -14.384 1.00 79.62 215 ALA A C 1
ATOM 1624 O O . ALA A 1 215 ? -3.613 6.121 -14.820 1.00 79.62 215 ALA A O 1
ATOM 1625 N N . LYS A 1 216 ? -5.031 7.305 -13.522 1.00 80.19 216 LYS A N 1
ATOM 1626 C CA . LYS A 1 216 ? -5.696 6.136 -12.925 1.00 80.19 216 LYS A CA 1
ATOM 1627 C C . LYS A 1 216 ? -6.323 5.228 -13.982 1.00 80.19 216 LYS A C 1
ATOM 1629 O O . LYS A 1 216 ? -6.377 4.022 -13.774 1.00 80.19 216 LYS A O 1
ATOM 1634 N N . GLU A 1 217 ? -6.718 5.778 -15.133 1.00 82.75 217 GLU A N 1
ATOM 1635 C CA . GLU A 1 217 ? -7.322 5.052 -16.258 1.00 82.75 217 GLU A CA 1
ATOM 1636 C C . GLU A 1 217 ? -6.347 4.075 -16.924 1.00 82.75 217 GLU A C 1
ATOM 1638 O O . GLU A 1 217 ? -6.764 3.140 -17.608 1.00 82.75 217 GLU A O 1
ATOM 1643 N N . LYS A 1 218 ? -5.037 4.276 -16.737 1.00 84.69 218 LYS A N 1
ATOM 1644 C CA . LYS A 1 218 ? -4.011 3.356 -17.235 1.00 84.69 218 LYS A CA 1
ATOM 1645 C C . LYS A 1 218 ? -3.700 2.227 -16.256 1.00 84.69 218 LYS A C 1
ATOM 1647 O O . LYS A 1 218 ? -2.979 1.311 -16.641 1.00 84.69 218 LYS A O 1
ATOM 1652 N N . VAL A 1 219 ? -4.175 2.281 -15.013 1.00 84.00 219 VAL A N 1
ATOM 1653 C CA . VAL A 1 219 ? -3.769 1.354 -13.947 1.00 84.00 219 VAL A CA 1
ATOM 1654 C C . VAL A 1 219 ? -4.880 0.346 -13.665 1.00 84.00 219 VAL A C 1
ATOM 1656 O O . VAL A 1 219 ? -6.008 0.745 -13.379 1.00 84.00 219 VAL A O 1
ATOM 1659 N N . LEU A 1 220 ? -4.540 -0.949 -13.697 1.00 83.44 220 LEU A N 1
ATOM 1660 C CA . LEU A 1 220 ? -5.433 -2.051 -13.314 1.00 83.44 220 LEU A CA 1
ATOM 1661 C C . LEU A 1 220 ? -5.345 -2.379 -11.811 1.00 83.44 220 LEU A C 1
ATOM 1663 O O . LEU A 1 220 ? -4.379 -3.038 -11.348 1.00 83.44 220 LEU A O 1
#

Foldseek 3Di:
DELCQAQVFLVQVCLPPVNVCVVCVPQPDPPDDRDDSGRDHNCLPDPAQADEYAPGHDPVSVVCVVVVPPPDDFDQFQCVLQQADADQPLAAAAAQDFPGDDADQRHDVLSVRHLALRVFAGGRRSNPQSNVVGHHLRRRHGGLVPLQHALVVSLVVSLVVSVNRHNYDSVNSVVVCVDPSSCSRSCSSNLCDDDPDDDDDPDDDDDGDRDGRDNSVRYD

Secondary structure (DSSP, 8-state):
-HHHHHH-GGGGGGGSHHHHHHHHTT---TTSPPPPSS---GGGTS--S-B--SSSPPHHHHHHHHHT-TT----SSHHHHH-PBP-SS---SS---SS-SPPPSSB-TTTTT----TTTB---S--HHHHTTPPP--TT-B-TTTTTS-HHHHHHHHHHHHHHH----HHHHHHHHTSHHHHHHHGGGGGGS--S-SS---SS---S---PPPPGGGB-